Protein AF-G7QBK5-F1 (afdb_monomer)

Foldseek 3Di:
DDDDPDDDPDPDPPDDDDDDDPVRVVVVVVVVVCVVPQQDAWAWDFDQDPVRDTDIDTDQVVHDVSNQSNLCLLQQDNDNVLSVVLLVLLLVLADQPPPDSRVSSRVSRVQSSVQRHNHNVSSNLSSLLSSLVRLLVVLCVQLPDPPDDPVSNVVSPVSSVVSVVVNVVSVVVVVPVVVPPPPPDDDDDDDADVPRDDDDDDDDDDPDDDDDDDDDDDDDDDDDDPDDDDDDDDDDDDDDDDDDDDDDDPDDDDDDDDDDDD

Secondary structure (DSSP, 8-state):
-------PPPPPP----PPPPHHHHHHHHHHHHHHHHSPPPP-EEEEPPTTS--EEEE--TT-HHHHHHHHHHHHS-S-HHHHHHHHHHHHHHS--TT--HHHHHHHHHHHHHHH---SHHHHHHHHHHHHHHHHHHHHHHHHT-TT--HHHHHHHHHHHHHHHHHHHHHHHHHHHHHTTT------------TT-----S----PPP--------------------PPPPP------------PPP----PPPP------

Mean predicted aligned error: 16.69 Å

Structure (mmCIF, N/CA/C/O backbone):
data_AF-G7QBK5-F1
#
_entry.id   AF-G7QBK5-F1
#
loop_
_atom_site.group_PDB
_atom_site.id
_atom_site.type_symbol
_atom_site.label_atom_id
_atom_site.label_alt_id
_atom_site.label_comp_id
_atom_site.label_asym_id
_atom_site.label_entity_id
_atom_site.label_seq_id
_atom_site.pdbx_PDB_ins_code
_atom_site.Cartn_x
_atom_site.Cartn_y
_atom_site.Cartn_z
_atom_site.occupancy
_atom_site.B_iso_or_equiv
_atom_site.auth_seq_id
_atom_site.auth_comp_id
_atom_site.auth_asym_id
_atom_site.auth_atom_id
_atom_site.pdbx_PDB_model_num
ATOM 1 N N . MET A 1 1 ? 44.471 23.231 -35.062 1.00 43.91 1 MET A N 1
ATOM 2 C CA . MET A 1 1 ? 43.337 22.451 -34.512 1.00 43.91 1 MET A CA 1
ATOM 3 C C . MET A 1 1 ? 42.698 23.246 -33.378 1.00 43.91 1 MET A C 1
ATOM 5 O O . MET A 1 1 ? 43.201 23.232 -32.263 1.00 43.91 1 MET A O 1
ATOM 9 N N . THR A 1 2 ? 41.653 24.020 -33.667 1.00 41.72 2 THR A N 1
ATOM 10 C CA . THR A 1 2 ? 40.962 24.874 -32.688 1.00 41.72 2 THR A CA 1
ATOM 11 C C . THR A 1 2 ? 39.849 24.085 -31.995 1.00 41.72 2 THR A C 1
ATOM 13 O O . THR A 1 2 ? 38.904 23.618 -32.628 1.00 41.72 2 THR A O 1
ATOM 16 N N . LYS A 1 3 ? 39.978 23.899 -30.676 1.00 48.56 3 LYS A N 1
ATOM 17 C CA . LYS A 1 3 ? 38.954 23.273 -29.827 1.00 48.56 3 LYS A CA 1
ATOM 18 C C . LYS A 1 3 ? 37.717 24.180 -29.796 1.00 48.56 3 LYS A C 1
ATOM 20 O O . LYS A 1 3 ? 37.772 25.276 -29.249 1.00 48.56 3 LYS A O 1
ATOM 25 N N . LYS A 1 4 ? 36.602 23.736 -30.384 1.00 46.59 4 LYS A N 1
ATOM 26 C CA . LYS A 1 4 ? 35.293 24.388 -30.226 1.00 46.59 4 LYS A CA 1
ATOM 27 C C . LYS A 1 4 ? 34.828 24.200 -28.777 1.00 46.59 4 LYS A C 1
ATOM 29 O O . LYS A 1 4 ? 34.502 23.083 -28.383 1.00 46.59 4 LYS A O 1
ATOM 34 N N . SER A 1 5 ? 34.798 25.280 -27.996 1.00 49.34 5 SER A N 1
ATOM 35 C CA . SER A 1 5 ? 34.159 25.299 -26.675 1.00 49.34 5 SER A CA 1
ATOM 36 C C . SER A 1 5 ? 32.682 24.938 -26.812 1.00 49.34 5 SER A C 1
ATOM 38 O O . SER A 1 5 ? 31.924 25.605 -27.517 1.00 49.34 5 SER A O 1
ATOM 40 N N . LYS A 1 6 ? 32.276 23.858 -26.143 1.00 55.59 6 LYS A N 1
ATOM 41 C CA . LYS A 1 6 ? 30.885 23.416 -26.050 1.00 55.59 6 LYS A CA 1
ATOM 42 C C . LYS A 1 6 ? 30.140 24.446 -25.193 1.00 55.59 6 LYS A C 1
ATOM 44 O O . LYS A 1 6 ? 30.386 24.546 -23.996 1.00 55.59 6 LYS A O 1
ATOM 49 N N . LYS A 1 7 ? 29.297 25.263 -25.827 1.00 53.19 7 LYS A N 1
ATOM 50 C CA . LYS A 1 7 ? 28.471 26.280 -25.165 1.00 53.19 7 LYS A CA 1
ATOM 51 C C . LYS A 1 7 ? 27.518 25.564 -24.200 1.00 53.19 7 LYS A C 1
ATOM 53 O O . LYS A 1 7 ? 26.698 24.763 -24.641 1.00 53.19 7 LYS A O 1
ATOM 58 N N . ILE A 1 8 ? 27.678 25.802 -22.901 1.00 55.62 8 ILE A N 1
ATOM 59 C CA . ILE A 1 8 ? 26.752 25.326 -21.868 1.00 55.62 8 ILE A CA 1
ATOM 60 C C . ILE A 1 8 ? 25.389 25.980 -22.166 1.00 55.62 8 ILE A C 1
ATOM 62 O O . ILE A 1 8 ? 25.364 27.195 -22.390 1.00 55.62 8 ILE A O 1
ATOM 66 N N . PRO A 1 9 ? 24.279 25.222 -22.251 1.00 60.53 9 PRO A N 1
ATOM 67 C CA . PRO A 1 9 ? 22.956 25.813 -22.420 1.00 60.53 9 PRO A CA 1
ATOM 68 C C . PRO A 1 9 ? 22.690 26.789 -21.271 1.00 60.53 9 PRO A C 1
ATOM 70 O O . PRO A 1 9 ? 22.970 26.466 -20.118 1.00 60.53 9 PRO A O 1
ATOM 73 N N . ALA A 1 10 ? 22.195 27.987 -21.588 1.00 62.78 10 ALA A N 1
ATOM 74 C CA . ALA A 1 10 ? 21.804 28.956 -20.571 1.00 62.78 10 ALA A CA 1
ATOM 75 C C . ALA A 1 10 ? 20.788 28.314 -19.606 1.00 62.78 10 ALA A C 1
ATOM 77 O O . ALA A 1 10 ? 19.951 27.530 -20.067 1.00 62.78 10 ALA A O 1
ATOM 78 N N . PRO A 1 11 ? 20.857 28.609 -18.294 1.00 62.78 11 PRO A N 1
ATOM 79 C CA . PRO A 1 11 ? 19.877 28.107 -17.341 1.00 62.78 11 PRO A CA 1
ATOM 80 C C . PRO A 1 11 ? 18.481 28.529 -17.801 1.00 62.78 11 PRO A C 1
ATOM 82 O O . PRO A 1 11 ? 18.249 29.700 -18.106 1.00 62.78 11 PRO A O 1
ATOM 85 N N . THR A 1 12 ? 17.575 27.556 -17.901 1.00 68.56 12 THR A N 1
ATOM 86 C CA . THR A 1 12 ? 16.164 27.792 -18.210 1.00 68.56 12 THR A CA 1
ATOM 87 C C . THR A 1 12 ? 15.633 28.868 -17.256 1.00 68.56 12 THR A C 1
ATOM 89 O O . THR A 1 12 ? 15.888 28.751 -16.053 1.00 68.56 12 THR A O 1
ATOM 92 N N . PRO A 1 13 ? 14.949 29.921 -17.745 1.00 69.12 13 PRO A N 1
ATOM 93 C CA . PRO A 1 13 ? 14.410 30.954 -16.869 1.00 69.12 13 PRO A CA 1
ATOM 94 C C . PRO A 1 13 ? 13.505 30.308 -15.819 1.00 69.12 13 PRO A C 1
ATOM 96 O O . PRO A 1 13 ? 12.726 29.407 -16.137 1.00 69.12 13 PRO A O 1
ATOM 99 N N . ALA A 1 14 ? 13.654 30.736 -14.564 1.00 67.12 14 ALA A N 1
ATOM 100 C CA . ALA A 1 14 ? 12.820 30.266 -13.470 1.00 67.12 14 ALA A CA 1
ATOM 101 C C . ALA A 1 14 ? 11.356 30.562 -13.819 1.00 67.12 14 ALA A C 1
ATOM 103 O O . ALA A 1 14 ? 10.980 31.719 -13.992 1.00 67.12 14 ALA A O 1
ATOM 104 N N . VAL A 1 15 ? 10.556 29.509 -13.986 1.00 75.31 15 VAL A N 1
ATOM 105 C CA . VAL A 1 15 ? 9.115 29.639 -14.200 1.00 75.31 15 VAL A CA 1
ATOM 106 C C . VAL A 1 15 ? 8.538 30.183 -12.899 1.00 75.31 15 VAL A C 1
ATOM 108 O O . VAL A 1 15 ? 8.640 29.522 -11.864 1.00 75.31 15 VAL A O 1
ATOM 111 N N . GLU A 1 16 ? 7.997 31.402 -12.931 1.00 73.38 16 GLU A N 1
ATOM 112 C CA . GLU A 1 16 ? 7.3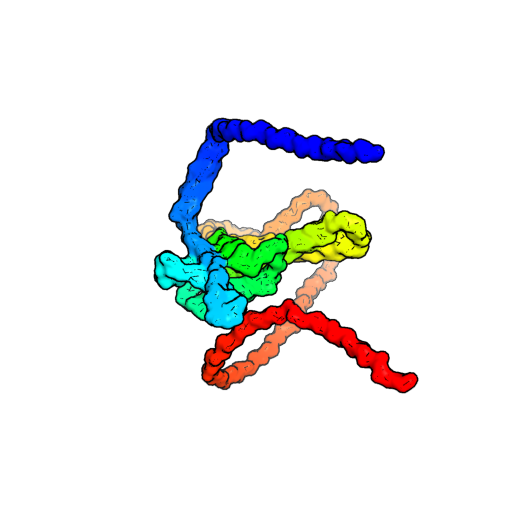06 31.963 -11.773 1.00 73.38 16 GLU A CA 1
ATOM 113 C C . GLU A 1 16 ? 6.155 31.026 -11.379 1.00 73.38 16 GLU A C 1
ATOM 115 O O . GLU A 1 16 ? 5.440 30.536 -12.261 1.00 73.38 16 GLU A O 1
ATOM 120 N N . PRO A 1 17 ? 5.985 30.721 -10.080 1.00 76.81 17 PRO A N 1
ATOM 121 C CA . PRO A 1 17 ? 4.920 29.837 -9.646 1.00 76.81 17 PRO A CA 1
ATOM 122 C C . PRO A 1 17 ? 3.575 30.456 -10.024 1.00 76.81 17 PRO A C 1
ATOM 124 O O . PRO A 1 17 ? 3.210 31.526 -9.540 1.00 76.81 17 PRO A O 1
ATOM 127 N N . THR A 1 18 ? 2.840 29.781 -10.907 1.00 80.38 18 THR A N 1
ATOM 128 C CA . THR A 1 18 ? 1.486 30.184 -11.283 1.00 80.38 18 THR A CA 1
ATOM 129 C C . THR A 1 18 ? 0.583 30.139 -10.049 1.00 80.38 18 THR A C 1
ATOM 131 O O . THR A 1 18 ? 0.65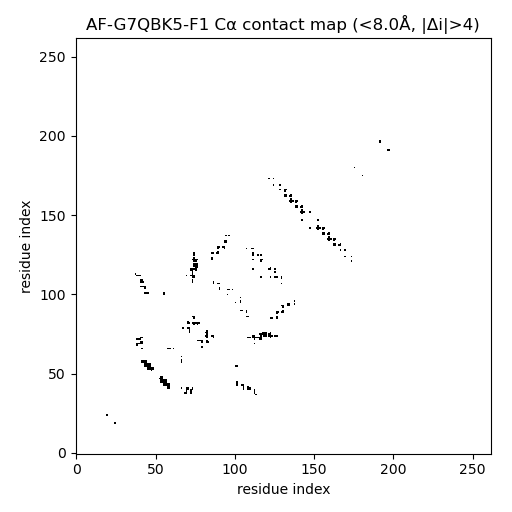3 29.159 -9.298 1.00 80.38 18 THR A O 1
ATOM 134 N N . PRO A 1 19 ? -0.269 31.155 -9.816 1.00 86.12 19 PRO A N 1
ATOM 135 C CA . PRO A 1 19 ? -1.219 31.113 -8.712 1.00 86.12 19 PRO A CA 1
ATOM 136 C C . PRO A 1 19 ? -2.167 29.923 -8.891 1.00 86.12 19 PRO A C 1
ATOM 138 O O . PRO A 1 19 ? -2.597 29.635 -10.009 1.00 86.12 19 PRO A O 1
ATOM 141 N N . MET A 1 20 ? -2.481 29.232 -7.792 1.00 88.06 20 MET A N 1
ATOM 142 C CA . MET A 1 20 ? -3.412 28.104 -7.817 1.00 88.06 20 MET A CA 1
ATOM 143 C C . MET A 1 20 ? -4.793 28.567 -8.281 1.00 88.06 20 MET A C 1
ATOM 145 O O . MET A 1 20 ? -5.310 29.597 -7.841 1.00 88.06 20 MET A O 1
ATOM 149 N N . THR A 1 21 ? -5.406 27.778 -9.151 1.00 93.62 21 THR A N 1
ATOM 150 C CA . THR A 1 21 ? -6.828 27.895 -9.469 1.00 93.62 21 THR A CA 1
ATOM 151 C C . THR A 1 21 ? -7.672 27.593 -8.229 1.00 93.62 21 THR A C 1
ATOM 153 O O . THR A 1 21 ? -7.227 26.918 -7.302 1.00 93.62 21 THR A O 1
ATOM 156 N N . GLN A 1 22 ? -8.930 28.040 -8.217 1.00 92.75 22 GLN A N 1
ATOM 157 C CA . GLN A 1 22 ? -9.847 27.748 -7.111 1.00 92.75 22 GLN A CA 1
ATOM 158 C C . GLN A 1 22 ? -9.957 26.236 -6.829 1.00 92.75 22 GLN A C 1
ATOM 160 O O . GLN A 1 22 ? -9.856 25.817 -5.679 1.00 92.75 22 GLN A O 1
ATOM 165 N N . ALA A 1 23 ? -10.077 25.411 -7.875 1.00 93.38 23 ALA A N 1
ATOM 166 C CA . ALA A 1 23 ? -10.158 23.956 -7.739 1.00 93.38 23 ALA A CA 1
ATOM 167 C C . ALA A 1 23 ? -8.878 23.337 -7.138 1.00 93.38 23 ALA A C 1
ATOM 169 O O . ALA A 1 23 ? -8.946 22.352 -6.400 1.00 93.38 23 ALA A O 1
ATOM 170 N N . GLU A 1 24 ? -7.701 23.896 -7.435 1.00 93.44 24 GLU A N 1
ATOM 171 C CA . GLU A 1 24 ? -6.433 23.457 -6.840 1.00 93.44 24 GLU A CA 1
ATOM 172 C C . GLU A 1 24 ? -6.334 23.847 -5.365 1.00 93.44 24 GLU A C 1
ATOM 174 O O . GLU A 1 24 ? -5.898 23.027 -4.554 1.00 93.44 24 GLU A O 1
ATOM 179 N N . THR A 1 25 ? -6.797 25.047 -5.008 1.00 93.81 25 THR A N 1
ATOM 180 C CA . THR A 1 25 ? -6.865 25.513 -3.616 1.00 93.81 25 THR A CA 1
ATOM 181 C C . THR A 1 25 ? -7.789 24.627 -2.783 1.00 93.81 25 THR A C 1
ATOM 183 O O . THR A 1 25 ? -7.359 24.097 -1.759 1.00 93.81 25 THR A O 1
ATOM 186 N N . GLU A 1 26 ? -9.010 24.362 -3.257 1.00 95.44 26 GLU A N 1
ATOM 187 C CA . GLU A 1 26 ? -9.968 23.474 -2.578 1.00 95.44 26 GLU A CA 1
ATOM 188 C C . GLU A 1 26 ? -9.392 22.058 -2.390 1.00 95.44 26 GLU A C 1
ATOM 190 O O . GLU A 1 26 ? -9.494 21.452 -1.318 1.00 95.44 26 GLU A O 1
ATOM 195 N N . ARG A 1 27 ? -8.708 21.525 -3.414 1.00 94.19 27 ARG A N 1
ATOM 196 C CA . ARG A 1 27 ? -8.037 20.220 -3.328 1.00 94.19 27 ARG A CA 1
ATOM 197 C C . ARG A 1 27 ? -6.888 20.226 -2.317 1.00 94.19 27 ARG A C 1
ATOM 199 O O . ARG A 1 27 ? -6.696 19.227 -1.615 1.00 94.19 27 ARG A O 1
ATOM 206 N N . TYR A 1 28 ? -6.112 21.305 -2.257 1.00 94.00 28 TYR A N 1
ATOM 207 C CA . TYR A 1 28 ? -5.016 21.454 -1.304 1.00 94.00 28 TYR A CA 1
ATOM 208 C C . TYR A 1 28 ? -5.532 21.530 0.136 1.00 94.00 28 TYR A C 1
ATOM 210 O O . TYR A 1 28 ? -5.014 20.825 1.005 1.00 94.00 28 TYR A O 1
ATOM 218 N N . GLU A 1 29 ? -6.589 22.301 0.385 1.00 95.88 29 GLU A N 1
ATOM 219 C CA . GLU A 1 29 ? -7.239 22.384 1.696 1.00 95.88 29 GLU A CA 1
ATOM 220 C C . GLU A 1 29 ? -7.750 21.010 2.150 1.00 95.88 29 GLU A C 1
ATOM 222 O O . GLU A 1 29 ? -7.394 20.550 3.238 1.00 95.88 29 GLU A O 1
ATOM 227 N N . ALA A 1 30 ? -8.464 20.282 1.281 1.00 94.50 30 ALA A N 1
ATOM 228 C CA . ALA A 1 30 ? -8.926 18.923 1.572 1.00 94.50 30 ALA A CA 1
ATOM 229 C C . ALA A 1 30 ? -7.765 17.951 1.867 1.00 94.50 30 ALA A C 1
ATOM 231 O O . ALA A 1 30 ? -7.850 17.114 2.775 1.00 94.50 30 ALA A O 1
ATOM 232 N N . PHE A 1 31 ? -6.653 18.065 1.132 1.00 93.94 31 PHE A N 1
ATOM 233 C CA . PHE A 1 31 ? -5.436 17.296 1.400 1.00 93.94 31 PHE A CA 1
ATOM 234 C C . PHE A 1 31 ? -4.849 17.620 2.780 1.00 93.94 31 PHE A C 1
ATOM 236 O O . PHE A 1 31 ? -4.482 16.699 3.516 1.00 93.94 31 PHE A O 1
ATOM 243 N N . MET A 1 32 ? -4.783 18.899 3.153 1.00 94.75 32 MET A N 1
ATOM 244 C CA . MET A 1 32 ? -4.255 19.332 4.446 1.00 94.75 32 MET A CA 1
ATOM 245 C C . MET A 1 32 ? -5.134 18.853 5.606 1.00 94.75 32 MET A C 1
ATOM 247 O O . MET A 1 32 ? -4.599 18.298 6.569 1.00 94.75 32 MET A O 1
ATOM 251 N N . THR A 1 33 ? -6.462 18.952 5.491 1.00 94.88 33 THR A N 1
ATOM 252 C CA . THR A 1 33 ? -7.407 18.403 6.482 1.00 94.88 33 THR A CA 1
ATOM 253 C C . THR A 1 33 ? -7.235 16.892 6.644 1.00 94.88 33 THR A C 1
ATOM 255 O O . THR A 1 33 ? -7.125 16.386 7.766 1.00 94.88 33 THR A O 1
ATOM 258 N N . ARG A 1 34 ? -7.136 16.146 5.536 1.00 91.56 34 ARG A N 1
ATOM 259 C CA . ARG A 1 34 ? -6.887 14.698 5.584 1.00 91.56 34 ARG A CA 1
ATOM 260 C C . ARG A 1 34 ? -5.540 14.380 6.232 1.00 91.56 34 ARG A C 1
ATOM 262 O O . ARG A 1 34 ? -5.450 13.459 7.040 1.00 91.56 34 ARG A O 1
ATOM 269 N N . ARG A 1 35 ? -4.492 15.139 5.913 1.00 89.62 35 ARG A N 1
ATOM 270 C CA . ARG A 1 35 ? -3.151 14.949 6.483 1.00 89.62 35 ARG A CA 1
ATOM 271 C C . ARG A 1 35 ? -3.110 15.199 7.993 1.00 89.62 35 ARG A C 1
ATOM 273 O O . ARG A 1 35 ? -2.341 14.533 8.675 1.00 89.62 35 ARG A O 1
ATOM 280 N N . GLN A 1 36 ? -3.902 16.141 8.504 1.00 89.44 36 GLN A N 1
ATOM 281 C CA . GLN A 1 36 ? -3.986 16.431 9.941 1.00 89.44 36 GLN A CA 1
ATOM 282 C C . GLN A 1 36 ? -4.741 15.346 10.720 1.00 89.44 36 GLN A C 1
ATOM 284 O O . GLN A 1 36 ? -4.396 15.069 11.864 1.00 89.44 36 GLN A O 1
ATOM 289 N N . THR A 1 37 ? -5.755 14.735 10.105 1.00 88.75 37 THR A N 1
ATOM 290 C CA . THR A 1 37 ? -6.624 13.728 10.744 1.00 88.75 37 THR A CA 1
ATOM 291 C C . THR A 1 37 ? -6.119 12.294 10.590 1.00 88.75 37 THR A C 1
ATOM 293 O O . THR A 1 37 ? -6.470 11.429 11.389 1.00 88.75 37 THR A O 1
ATOM 296 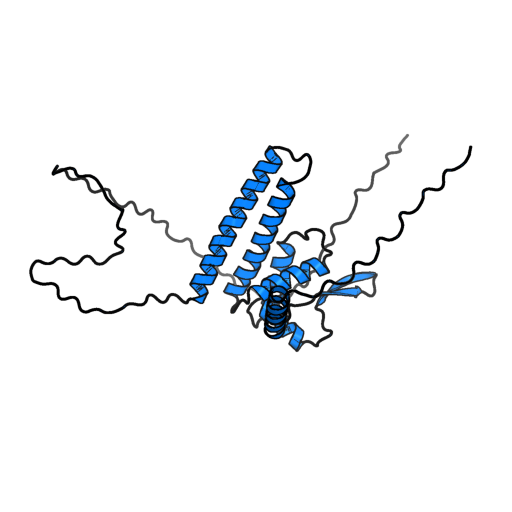N N . THR A 1 38 ? -5.287 12.020 9.583 1.00 86.75 38 THR A N 1
ATOM 297 C CA . THR A 1 38 ? -4.719 10.684 9.357 1.00 86.75 38 THR A CA 1
ATOM 298 C C . THR A 1 38 ? -3.553 10.433 10.321 1.00 86.75 38 THR A C 1
ATOM 300 O O . THR A 1 38 ? -2.657 11.280 10.409 1.00 86.75 38 THR A O 1
ATOM 303 N N . PRO A 1 39 ? -3.495 9.270 11.000 1.00 87.88 39 PRO A N 1
ATOM 304 C CA . PRO A 1 39 ? -2.334 8.886 11.795 1.00 87.88 39 PRO A CA 1
ATOM 305 C C . PRO A 1 39 ? -1.036 8.962 10.986 1.00 87.88 39 PRO A C 1
ATOM 307 O O . PRO A 1 39 ? -0.993 8.623 9.800 1.00 87.88 39 PRO A O 1
ATOM 310 N N . LYS A 1 40 ? 0.052 9.397 11.625 1.00 89.88 40 LYS A N 1
ATOM 311 C CA . LYS A 1 40 ? 1.366 9.420 10.975 1.00 89.88 40 LYS A CA 1
ATOM 312 C C . LYS A 1 40 ? 1.852 7.986 10.765 1.00 89.88 40 LYS A C 1
ATOM 314 O O . LYS A 1 40 ? 1.861 7.192 11.697 1.00 89.88 40 LYS A O 1
ATOM 319 N N . ALA A 1 41 ? 2.291 7.680 9.548 1.00 90.62 41 ALA A N 1
ATOM 320 C CA . ALA A 1 41 ? 2.901 6.394 9.234 1.00 90.62 41 ALA A CA 1
ATOM 321 C C . ALA A 1 41 ? 4.257 6.226 9.933 1.00 90.62 41 ALA A C 1
ATOM 323 O O . ALA A 1 41 ? 4.980 7.209 10.134 1.00 90.62 41 ALA A O 1
ATOM 324 N N . VAL A 1 42 ? 4.620 4.974 10.234 1.00 88.88 42 VAL A N 1
ATOM 325 C CA . VAL A 1 42 ? 5.933 4.637 10.802 1.00 88.88 42 VAL A CA 1
ATOM 326 C C . VAL A 1 42 ? 7.027 5.133 9.865 1.00 88.88 42 VAL A C 1
ATOM 328 O O . VAL A 1 42 ? 6.951 4.957 8.646 1.00 88.88 42 VAL A O 1
ATOM 331 N N . LYS A 1 43 ? 8.050 5.757 10.450 1.00 91.44 43 LYS A N 1
ATOM 332 C CA . LYS A 1 43 ? 9.271 6.126 9.747 1.00 91.44 43 LYS A CA 1
ATOM 333 C C . LYS A 1 43 ? 10.415 5.230 10.185 1.00 91.44 43 LYS A C 1
ATOM 335 O O . LYS A 1 43 ? 10.593 4.957 11.367 1.00 91.44 43 LYS A O 1
ATOM 340 N N . PHE A 1 44 ? 11.177 4.782 9.206 1.00 89.25 44 PHE A N 1
ATOM 341 C CA . PHE A 1 44 ? 12.433 4.076 9.347 1.00 89.25 44 PHE A CA 1
ATOM 342 C C . PHE A 1 44 ? 13.564 5.018 8.944 1.00 89.25 44 PHE A C 1
ATOM 344 O O . PHE A 1 44 ? 13.400 5.857 8.054 1.00 89.25 44 PHE A O 1
ATOM 351 N N . VAL A 1 45 ? 14.707 4.870 9.605 1.00 88.50 45 VAL A N 1
ATOM 352 C CA . VAL A 1 45 ? 15.935 5.636 9.375 1.00 88.50 45 VAL A CA 1
ATOM 353 C C . VAL A 1 45 ? 17.135 4.698 9.420 1.00 88.50 45 VAL A C 1
ATOM 355 O O . VAL A 1 45 ? 17.137 3.703 10.151 1.00 88.50 45 VAL A O 1
ATOM 358 N N . VAL A 1 46 ? 18.180 5.015 8.655 1.00 86.81 46 VAL A N 1
ATOM 359 C CA . VAL A 1 46 ? 19.469 4.332 8.798 1.00 86.81 46 VAL A CA 1
ATOM 360 C C . VAL A 1 46 ? 20.167 4.901 10.026 1.00 86.81 46 VAL A C 1
ATOM 362 O O . VAL A 1 46 ? 20.436 6.099 10.085 1.00 86.81 46 VAL A O 1
ATOM 365 N N . LYS A 1 47 ? 20.484 4.048 10.999 1.00 79.38 47 LYS A N 1
ATOM 366 C CA . LYS A 1 47 ? 21.435 4.388 12.059 1.00 79.38 47 LYS A CA 1
ATOM 367 C C . LYS A 1 47 ? 22.777 3.766 11.727 1.00 79.38 47 LYS A C 1
ATOM 369 O O . LYS A 1 47 ? 22.876 2.548 11.547 1.00 79.38 47 LYS A O 1
ATOM 374 N N . GLU A 1 48 ? 23.804 4.604 11.647 1.00 74.25 48 GLU A N 1
ATOM 375 C CA . GLU A 1 48 ? 25.178 4.141 11.502 1.00 74.25 48 GLU A CA 1
ATOM 376 C C . GLU A 1 48 ? 25.578 3.344 12.746 1.00 74.25 48 GLU A C 1
ATOM 378 O O . GLU A 1 48 ? 25.534 3.832 13.877 1.00 74.25 48 GLU A O 1
ATOM 383 N N . GLY A 1 49 ? 25.918 2.072 12.541 1.00 65.25 49 GLY A N 1
ATOM 384 C CA . GLY A 1 49 ? 26.495 1.245 13.588 1.00 65.25 49 GLY A CA 1
ATOM 385 C C . GLY A 1 49 ? 27.964 1.603 13.809 1.00 65.25 49 GLY A C 1
ATOM 386 O O . GLY A 1 49 ? 28.659 2.018 12.883 1.00 65.25 49 GLY A O 1
ATOM 387 N N . LYS A 1 50 ? 28.480 1.329 15.014 1.00 57.78 50 LYS A N 1
ATOM 388 C CA . LYS A 1 50 ? 29.901 1.520 15.384 1.00 57.78 50 LYS A CA 1
ATOM 389 C C . LYS A 1 50 ? 30.903 0.782 14.473 1.00 57.78 50 LYS A C 1
ATOM 391 O O . LYS A 1 50 ? 32.096 1.029 14.562 1.00 57.78 50 LYS A O 1
ATOM 396 N N . SER A 1 51 ? 30.428 -0.129 13.620 1.00 56.22 51 SER A N 1
ATOM 397 C CA . SER A 1 51 ? 31.225 -0.976 12.725 1.00 56.22 51 SER A CA 1
ATOM 398 C C . SER A 1 51 ? 31.021 -0.645 11.233 1.00 56.22 51 SER A C 1
ATOM 400 O O . SER A 1 51 ? 31.332 -1.458 10.371 1.00 56.22 51 SER A O 1
ATOM 402 N N . GLY A 1 52 ? 30.453 0.521 10.895 1.00 55.59 52 GLY A N 1
ATOM 403 C CA . GLY A 1 52 ? 30.282 0.965 9.499 1.00 55.59 52 GLY A CA 1
ATOM 404 C C . GLY A 1 52 ? 29.173 0.252 8.711 1.00 55.59 52 GLY A C 1
ATOM 405 O O . GLY A 1 52 ? 28.839 0.664 7.604 1.00 55.59 52 GLY A O 1
ATOM 406 N N . ASN A 1 53 ? 28.540 -0.778 9.280 1.00 59.00 53 ASN A N 1
ATOM 407 C CA . ASN A 1 53 ? 27.313 -1.357 8.740 1.00 59.00 53 ASN A CA 1
ATOM 408 C C . ASN A 1 53 ? 26.112 -0.596 9.331 1.00 59.00 53 ASN A C 1
ATOM 410 O O . ASN A 1 53 ? 25.751 -0.786 10.493 1.00 59.00 53 ASN A O 1
ATOM 414 N N . GLY A 1 54 ? 25.525 0.311 8.546 1.00 65.19 54 GLY A N 1
ATOM 415 C CA . GLY A 1 54 ? 24.273 0.977 8.905 1.00 65.19 54 GLY A CA 1
ATOM 416 C C . GLY A 1 54 ? 23.129 -0.034 9.004 1.00 65.19 54 GLY A C 1
ATOM 417 O O . GLY A 1 54 ? 22.973 -0.882 8.125 1.00 65.19 54 GLY A O 1
ATOM 418 N N . SER A 1 55 ? 22.338 0.048 10.074 1.00 75.38 55 SER A N 1
ATOM 419 C CA . SER A 1 55 ? 21.133 -0.771 10.257 1.00 75.38 55 SER A CA 1
ATOM 420 C C . SER A 1 55 ? 19.891 0.094 10.066 1.00 75.38 55 SER A C 1
ATOM 422 O O . SER A 1 55 ? 19.853 1.242 10.516 1.00 75.38 55 SER A O 1
ATOM 424 N N . VAL A 1 56 ? 18.882 -0.436 9.372 1.00 80.94 56 VAL A N 1
ATOM 425 C CA . VAL A 1 56 ? 17.578 0.224 9.269 1.00 80.94 56 VAL A CA 1
ATOM 426 C C . VAL A 1 56 ? 16.858 0.021 10.594 1.00 80.94 56 VAL A C 1
ATOM 428 O O . VAL A 1 56 ? 16.644 -1.108 11.027 1.00 80.94 56 VAL A O 1
ATOM 431 N N . THR A 1 57 ? 16.514 1.122 11.250 1.00 84.56 57 THR A N 1
ATOM 432 C CA . THR A 1 57 ? 15.833 1.122 12.548 1.00 84.56 57 THR A CA 1
ATOM 433 C C . THR A 1 57 ? 14.613 2.021 12.497 1.00 84.56 57 THR A C 1
ATOM 435 O O . THR A 1 57 ? 14.504 2.885 11.627 1.00 84.56 57 THR A O 1
ATOM 438 N N . GLN A 1 58 ? 13.698 1.836 13.440 1.00 82.62 58 GLN A N 1
ATOM 439 C CA . GLN A 1 58 ? 12.601 2.769 13.627 1.00 82.62 58 GLN A CA 1
ATOM 440 C C . GLN A 1 58 ? 13.123 4.168 13.983 1.00 82.62 58 GLN A C 1
ATOM 442 O O . GLN A 1 58 ? 14.037 4.330 14.801 1.00 82.62 58 GLN A O 1
ATOM 447 N N . ASP A 1 59 ? 12.494 5.177 13.390 1.00 83.56 59 ASP A N 1
ATOM 448 C CA . ASP A 1 59 ? 12.641 6.559 13.805 1.00 83.56 59 ASP A CA 1
ATOM 449 C C . ASP A 1 59 ? 11.925 6.789 15.141 1.00 83.56 59 ASP A C 1
ATOM 451 O O . ASP A 1 59 ? 10.704 6.672 15.253 1.00 83.56 59 ASP A O 1
ATOM 455 N N . MET A 1 60 ? 12.718 7.127 16.153 1.00 81.69 60 MET A N 1
ATOM 456 C CA . MET A 1 60 ? 12.263 7.406 17.514 1.00 81.69 60 MET A CA 1
ATOM 457 C C . MET A 1 60 ? 12.353 8.901 17.848 1.00 81.69 60 MET A C 1
ATOM 459 O O . MET A 1 60 ? 12.217 9.265 19.015 1.00 81.69 60 MET A O 1
ATOM 463 N N . ALA A 1 61 ? 12.586 9.779 16.861 1.00 80.56 61 ALA A N 1
ATOM 464 C CA . ALA A 1 61 ? 12.770 11.218 17.078 1.00 80.56 61 ALA A CA 1
ATOM 465 C C . ALA A 1 61 ? 11.577 11.886 17.782 1.00 80.56 61 ALA A C 1
ATOM 467 O O . ALA A 1 61 ? 11.747 12.862 18.507 1.00 80.56 61 ALA A O 1
ATOM 468 N N . HIS A 1 62 ? 10.373 11.342 17.599 1.00 79.75 62 HIS A N 1
ATOM 469 C CA . HIS A 1 62 ? 9.149 11.837 18.228 1.00 79.75 62 HIS A CA 1
ATOM 470 C C . HIS A 1 62 ? 8.745 11.058 19.493 1.00 79.75 62 HIS A C 1
ATOM 472 O O . HIS A 1 62 ? 7.649 11.269 20.002 1.00 79.75 62 HIS A O 1
ATOM 478 N N . GLY A 1 63 ? 9.604 10.178 20.012 1.00 86.81 63 GLY A N 1
ATOM 479 C CA . GLY A 1 63 ? 9.345 9.382 21.214 1.00 86.81 63 GLY A CA 1
ATOM 480 C C . GLY A 1 63 ? 8.647 8.036 20.953 1.00 86.81 63 GLY A C 1
ATOM 481 O O . GLY A 1 63 ? 8.066 7.825 19.884 1.00 86.81 63 GLY A O 1
ATOM 482 N N . PRO A 1 64 ? 8.708 7.108 21.928 1.00 86.25 64 PRO A N 1
ATOM 483 C CA . PRO A 1 64 ? 8.253 5.725 21.768 1.00 86.25 64 PRO A CA 1
ATOM 484 C C . PRO A 1 64 ? 6.738 5.588 21.593 1.00 86.25 64 PRO A C 1
ATOM 486 O O . PRO A 1 64 ? 6.290 4.732 20.839 1.00 86.25 64 PRO A O 1
ATOM 489 N N . GLU A 1 65 ? 5.942 6.451 22.223 1.00 89.12 65 GLU A N 1
ATOM 490 C CA . GLU A 1 65 ? 4.477 6.409 22.124 1.00 89.12 65 GLU A CA 1
ATOM 491 C C . GLU A 1 65 ? 3.991 6.726 20.705 1.00 89.12 65 GLU A C 1
ATOM 493 O O . GLU A 1 65 ? 3.157 6.012 20.154 1.00 89.12 65 GLU A O 1
ATOM 498 N N . ASN A 1 66 ? 4.577 7.743 20.065 1.00 88.12 66 ASN A N 1
ATOM 499 C CA . ASN A 1 66 ? 4.276 8.090 18.673 1.00 88.12 66 ASN A CA 1
ATOM 500 C C . ASN A 1 66 ? 4.685 6.971 17.708 1.00 88.12 66 ASN A C 1
ATOM 502 O O . ASN A 1 66 ? 3.996 6.693 16.728 1.00 88.12 66 ASN A O 1
ATOM 506 N N . ALA A 1 67 ? 5.804 6.318 18.008 1.00 87.06 67 ALA A N 1
ATOM 507 C CA . ALA A 1 67 ? 6.312 5.159 17.296 1.00 87.06 67 ALA A CA 1
ATOM 508 C C . ALA A 1 67 ? 5.343 3.963 17.374 1.00 87.06 67 ALA A C 1
ATOM 510 O O . ALA A 1 67 ? 5.019 3.365 16.345 1.00 87.06 67 ALA A O 1
ATOM 511 N N . LEU A 1 68 ? 4.847 3.646 18.572 1.00 87.94 68 LEU A N 1
ATOM 512 C CA . LEU A 1 68 ? 3.857 2.591 18.806 1.00 87.94 68 LEU A CA 1
ATOM 513 C C . LEU A 1 68 ? 2.513 2.911 18.146 1.00 87.94 68 LEU A C 1
ATOM 515 O O . LEU A 1 68 ? 1.954 2.057 17.459 1.00 87.94 68 LEU A O 1
ATOM 519 N N . ALA A 1 69 ? 2.027 4.147 18.280 1.00 91.19 69 ALA A N 1
ATOM 520 C CA . ALA A 1 69 ? 0.793 4.594 17.636 1.00 91.19 69 ALA A CA 1
ATOM 521 C C . ALA A 1 69 ? 0.870 4.462 16.106 1.00 91.19 69 ALA A C 1
ATOM 523 O O . ALA A 1 69 ? -0.083 4.015 15.471 1.00 91.19 69 ALA A O 1
ATOM 524 N N . ALA A 1 70 ? 2.020 4.789 15.511 1.00 92.62 70 ALA A N 1
ATOM 525 C CA . ALA A 1 70 ? 2.243 4.632 14.079 1.00 92.62 70 ALA A CA 1
ATOM 526 C C . ALA A 1 70 ? 2.255 3.154 13.643 1.00 92.62 70 ALA A C 1
ATOM 528 O O . ALA A 1 70 ? 1.679 2.817 12.606 1.00 92.62 70 ALA A O 1
ATOM 529 N N . PHE A 1 71 ? 2.876 2.265 14.429 1.00 92.31 71 PHE A N 1
ATOM 530 C CA . PHE A 1 71 ? 2.869 0.819 14.168 1.00 92.31 71 PHE A CA 1
ATOM 531 C C . PHE A 1 71 ? 1.458 0.244 14.253 1.00 92.31 71 PHE A C 1
ATOM 533 O O . PHE A 1 71 ? 1.024 -0.462 13.341 1.00 92.31 71 PHE A O 1
ATOM 540 N N . SER A 1 72 ? 0.732 0.613 15.307 1.00 94.50 72 SER A N 1
ATOM 541 C CA . SER A 1 72 ? -0.659 0.221 15.500 1.00 94.50 72 SER A CA 1
ATOM 542 C C . SER A 1 72 ? -1.536 0.712 14.347 1.00 94.50 72 SER A C 1
ATOM 544 O O . SER A 1 72 ? -2.291 -0.069 13.779 1.00 94.50 72 SER A O 1
ATOM 546 N N . ALA A 1 73 ? -1.358 1.955 13.893 1.00 96.00 73 ALA A N 1
ATOM 547 C CA . ALA A 1 73 ? -2.107 2.494 12.759 1.00 96.00 73 ALA A CA 1
ATOM 548 C C . ALA A 1 73 ? -1.804 1.786 11.424 1.00 96.00 73 ALA A C 1
ATOM 550 O O . ALA A 1 73 ? -2.658 1.752 10.541 1.00 96.00 73 ALA A O 1
ATOM 551 N N . ALA A 1 74 ? -0.596 1.246 11.243 1.00 96.19 74 ALA A N 1
ATOM 552 C CA . ALA A 1 74 ? -0.224 0.506 10.038 1.00 96.19 74 ALA A CA 1
ATOM 553 C C . ALA A 1 74 ? -0.711 -0.952 10.053 1.00 96.19 74 ALA A C 1
ATOM 555 O O . ALA A 1 74 ? -1.074 -1.474 9.004 1.00 96.19 74 ALA A O 1
ATOM 556 N N . ALA A 1 75 ? -0.705 -1.616 11.211 1.00 96.50 75 ALA A N 1
ATOM 557 C CA . ALA A 1 75 ? -1.009 -3.045 11.323 1.00 96.50 75 ALA A CA 1
ATOM 558 C C . ALA A 1 75 ? -2.387 -3.358 11.932 1.00 96.50 75 ALA A C 1
ATOM 560 O O . ALA A 1 75 ? -2.820 -4.504 11.879 1.00 96.50 75 ALA A O 1
ATOM 561 N N . GLY A 1 76 ? -3.070 -2.371 12.511 1.00 95.81 76 GLY A N 1
ATOM 562 C CA . GLY A 1 76 ? -4.382 -2.526 13.142 1.00 95.81 76 GLY A CA 1
ATOM 563 C C . GLY A 1 76 ? -4.363 -3.295 14.464 1.00 95.81 76 GLY A C 1
ATOM 564 O O . GLY A 1 76 ? -5.406 -3.777 14.878 1.00 95.81 76 GLY A O 1
ATOM 565 N N . SER A 1 77 ? -3.207 -3.449 15.115 1.00 96.12 77 SER A N 1
ATOM 566 C CA . SER A 1 77 ? -3.071 -4.225 16.355 1.00 96.12 77 SER A CA 1
ATOM 567 C C . SER A 1 77 ? -2.457 -3.400 17.481 1.00 96.12 77 SER A C 1
ATOM 569 O O . SER A 1 77 ? -1.792 -2.390 17.245 1.00 96.12 77 SER A O 1
ATOM 571 N N . VAL A 1 78 ? -2.676 -3.843 18.716 1.00 94.12 78 VAL A N 1
ATOM 572 C CA . VAL A 1 78 ? -1.979 -3.349 19.913 1.00 94.12 78 VAL A CA 1
ATOM 573 C C . VAL A 1 78 ? -0.709 -4.154 20.217 1.00 94.12 78 VAL A C 1
ATOM 575 O O . VAL A 1 78 ? 0.146 -3.694 20.972 1.00 94.12 78 VAL A O 1
ATOM 578 N N . ASP A 1 79 ? -0.564 -5.344 19.624 1.00 95.12 79 ASP A N 1
ATOM 579 C CA . ASP A 1 79 ? 0.598 -6.207 19.815 1.00 95.12 79 ASP A CA 1
ATOM 580 C C . ASP A 1 79 ? 1.771 -5.720 18.952 1.00 95.12 79 ASP A C 1
ATOM 582 O O . ASP A 1 79 ? 1.721 -5.703 17.717 1.00 95.12 79 ASP A O 1
ATOM 586 N N . SER A 1 80 ? 2.842 -5.289 19.617 1.00 90.75 80 SER A N 1
ATOM 587 C CA . SER A 1 80 ? 3.993 -4.676 18.948 1.00 90.75 80 SER A CA 1
ATOM 588 C C . SER A 1 80 ? 4.782 -5.669 18.092 1.00 90.75 80 SER A C 1
ATOM 590 O O . SER A 1 80 ? 5.288 -5.290 17.030 1.00 90.75 80 SER A O 1
ATOM 592 N N . ASP A 1 81 ? 4.861 -6.935 18.509 1.00 92.56 81 ASP A N 1
ATOM 593 C CA . ASP A 1 81 ? 5.578 -7.976 17.773 1.00 92.56 81 ASP A CA 1
ATOM 594 C C . ASP A 1 81 ? 4.834 -8.335 16.489 1.00 92.56 81 ASP A C 1
ATOM 596 O O . ASP A 1 81 ? 5.452 -8.452 15.425 1.00 92.56 81 ASP A O 1
ATOM 600 N N . PHE A 1 82 ? 3.507 -8.443 16.561 1.00 95.62 82 PHE A N 1
ATOM 601 C CA . PHE A 1 82 ? 2.649 -8.605 15.395 1.00 95.62 82 PHE A CA 1
ATOM 602 C C . PHE A 1 82 ? 2.814 -7.430 14.428 1.00 95.62 82 PHE A C 1
ATOM 604 O O . PHE A 1 82 ? 3.091 -7.652 13.248 1.00 95.62 82 PHE A O 1
ATOM 611 N N . CYS A 1 83 ? 2.722 -6.189 14.922 1.00 94.94 83 CYS A N 1
ATOM 612 C CA . CYS A 1 83 ? 2.870 -4.994 14.089 1.00 94.94 83 CYS A CA 1
ATOM 613 C C . CYS A 1 83 ? 4.219 -4.979 13.358 1.00 94.94 83 CYS A C 1
ATOM 615 O O . CYS A 1 83 ? 4.279 -4.783 12.142 1.00 94.94 83 CYS A O 1
ATOM 617 N N . CYS A 1 84 ? 5.306 -5.226 14.091 1.00 91.44 84 CYS A N 1
ATOM 618 C CA . CYS A 1 84 ? 6.653 -5.252 13.536 1.00 91.44 84 CYS A CA 1
ATOM 619 C C . CYS A 1 84 ? 6.818 -6.368 12.496 1.00 91.44 84 CYS A C 1
ATOM 621 O O . CYS A 1 84 ? 7.288 -6.122 11.380 1.00 91.44 84 CYS A O 1
ATOM 623 N N . ARG A 1 85 ? 6.397 -7.597 12.823 1.00 94.81 85 ARG A N 1
ATOM 624 C CA . ARG A 1 85 ? 6.486 -8.743 11.904 1.00 94.81 85 ARG A CA 1
ATOM 625 C C . ARG A 1 85 ? 5.681 -8.510 10.634 1.00 94.81 85 ARG A C 1
ATOM 627 O O . ARG A 1 85 ? 6.191 -8.780 9.549 1.00 94.81 85 ARG A O 1
ATOM 634 N N . LEU A 1 86 ? 4.465 -7.990 10.756 1.00 97.44 86 LEU A N 1
ATOM 635 C CA . LEU A 1 86 ? 3.573 -7.801 9.622 1.00 97.44 86 LEU A CA 1
ATOM 636 C C . LEU A 1 86 ? 4.087 -6.733 8.649 1.00 97.44 86 LEU A C 1
ATOM 638 O O . LEU A 1 86 ? 4.102 -6.962 7.439 1.00 97.44 86 LEU A O 1
ATOM 642 N N . ILE A 1 87 ? 4.563 -5.592 9.160 1.00 95.00 87 ILE A N 1
ATOM 643 C CA . ILE A 1 87 ? 5.154 -4.552 8.304 1.00 95.00 87 ILE A CA 1
ATOM 644 C C . ILE A 1 87 ? 6.397 -5.098 7.598 1.00 95.00 87 ILE A C 1
ATOM 646 O O . ILE A 1 87 ? 6.532 -4.931 6.387 1.00 95.00 87 ILE A O 1
ATOM 650 N N . ASN A 1 88 ? 7.265 -5.825 8.307 1.00 93.56 88 ASN A N 1
ATOM 651 C CA . ASN A 1 88 ? 8.439 -6.450 7.694 1.00 93.56 88 ASN A CA 1
ATOM 652 C C . ASN A 1 88 ? 8.062 -7.467 6.605 1.00 93.56 88 ASN A C 1
ATOM 654 O O . ASN A 1 88 ? 8.699 -7.502 5.553 1.00 93.56 88 ASN A O 1
ATOM 658 N N . GLN A 1 89 ? 7.011 -8.267 6.808 1.00 96.31 89 GLN A N 1
ATOM 659 C CA . GLN A 1 89 ? 6.499 -9.172 5.775 1.00 96.31 89 GLN A CA 1
ATOM 660 C C . GLN A 1 89 ? 6.037 -8.407 4.529 1.00 96.31 89 GLN A C 1
ATOM 662 O O . GLN A 1 89 ? 6.405 -8.786 3.418 1.00 96.31 89 GLN A O 1
ATOM 667 N N . ALA A 1 90 ? 5.289 -7.314 4.698 1.00 96.62 90 ALA A N 1
ATOM 668 C CA . ALA A 1 90 ? 4.832 -6.487 3.580 1.00 96.62 90 ALA A CA 1
ATOM 669 C C . ALA A 1 90 ? 5.998 -5.833 2.817 1.00 96.62 90 ALA A C 1
ATOM 671 O O . ALA A 1 90 ? 5.980 -5.778 1.582 1.00 96.62 90 ALA A O 1
ATOM 672 N N . VAL A 1 91 ? 7.025 -5.372 3.544 1.00 94.31 91 VAL A N 1
ATOM 673 C CA . VAL A 1 91 ? 8.252 -4.797 2.972 1.00 94.31 91 VAL A CA 1
ATOM 674 C C . VAL A 1 91 ? 8.997 -5.838 2.143 1.00 94.31 91 VAL A C 1
ATOM 676 O O . VAL A 1 91 ? 9.315 -5.575 0.983 1.00 94.31 91 VAL A O 1
ATOM 679 N N . ASN A 1 92 ? 9.211 -7.030 2.702 1.00 93.81 92 ASN A N 1
ATOM 680 C CA . ASN A 1 92 ? 9.952 -8.111 2.049 1.00 93.81 92 ASN A CA 1
ATOM 681 C C . ASN A 1 92 ? 9.197 -8.728 0.862 1.00 93.81 92 ASN A C 1
ATOM 683 O O . ASN A 1 92 ? 9.822 -9.219 -0.074 1.00 93.81 92 ASN A O 1
ATOM 687 N N . ALA A 1 93 ? 7.863 -8.705 0.883 1.00 94.69 93 ALA A N 1
ATOM 688 C CA . ALA A 1 93 ? 7.032 -9.210 -0.210 1.00 94.69 93 ALA A CA 1
ATOM 689 C C . ALA A 1 93 ? 6.914 -8.232 -1.396 1.00 94.69 93 ALA A C 1
ATOM 691 O O . ALA A 1 93 ? 6.423 -8.614 -2.459 1.00 94.69 93 ALA A O 1
ATOM 692 N N . SER A 1 94 ? 7.334 -6.975 -1.229 1.00 91.62 94 SER A N 1
ATOM 693 C CA . SER A 1 94 ? 7.187 -5.925 -2.239 1.00 91.62 94 SER A CA 1
ATOM 694 C C . SER A 1 94 ? 8.512 -5.621 -2.938 1.00 91.62 94 SER A C 1
ATOM 696 O O . SER A 1 94 ? 9.562 -5.554 -2.305 1.00 91.62 94 SER A O 1
ATOM 698 N N . THR A 1 95 ? 8.462 -5.361 -4.247 1.00 84.75 95 THR A N 1
ATOM 699 C CA . THR A 1 95 ? 9.626 -4.846 -4.989 1.00 84.75 95 THR A CA 1
ATOM 700 C C . THR A 1 95 ? 10.023 -3.456 -4.491 1.00 84.75 95 THR A C 1
ATOM 702 O O . THR A 1 95 ? 9.156 -2.650 -4.161 1.00 84.75 95 THR A O 1
ATOM 705 N N . THR A 1 96 ? 11.321 -3.144 -4.490 1.00 80.88 96 THR A N 1
ATOM 706 C CA . THR A 1 96 ? 11.824 -1.826 -4.070 1.00 80.88 96 THR A CA 1
ATOM 707 C C . THR A 1 96 ? 11.508 -0.715 -5.069 1.00 80.88 96 THR A C 1
ATOM 709 O O . THR A 1 96 ? 11.580 0.459 -4.723 1.00 80.88 96 THR A O 1
ATOM 712 N N . GLY A 1 97 ? 11.196 -1.050 -6.329 1.00 77.00 97 GLY A N 1
ATOM 713 C CA . GLY A 1 97 ? 10.851 -0.057 -7.355 1.00 77.00 97 GLY A CA 1
ATOM 714 C C . GLY A 1 97 ? 11.950 0.980 -7.630 1.00 77.00 97 GLY A C 1
ATOM 715 O O . GLY A 1 97 ? 11.653 2.065 -8.121 1.00 77.00 97 GLY A O 1
ATOM 716 N N . GLY A 1 98 ? 13.209 0.670 -7.298 1.00 78.69 98 GLY A N 1
ATOM 717 C CA . GLY A 1 98 ? 14.337 1.602 -7.408 1.00 78.69 98 GLY A CA 1
ATOM 718 C C . GLY A 1 98 ? 14.514 2.550 -6.215 1.00 78.69 98 GLY A C 1
ATOM 719 O O . GLY A 1 98 ? 15.411 3.389 -6.257 1.00 78.69 98 GLY A O 1
ATOM 720 N N . LEU A 1 99 ? 13.702 2.422 -5.160 1.00 79.69 99 LEU A N 1
ATOM 721 C CA . LEU A 1 99 ? 13.913 3.117 -3.890 1.00 79.69 99 LEU A CA 1
ATOM 722 C C . LEU A 1 99 ? 15.049 2.471 -3.089 1.00 79.69 99 LEU A C 1
ATOM 724 O O . LEU A 1 99 ? 15.326 1.274 -3.214 1.00 79.69 99 LEU A O 1
ATOM 728 N N . ASP A 1 100 ? 15.674 3.268 -2.225 1.00 88.44 100 ASP A N 1
ATOM 729 C CA . ASP A 1 100 ? 16.547 2.747 -1.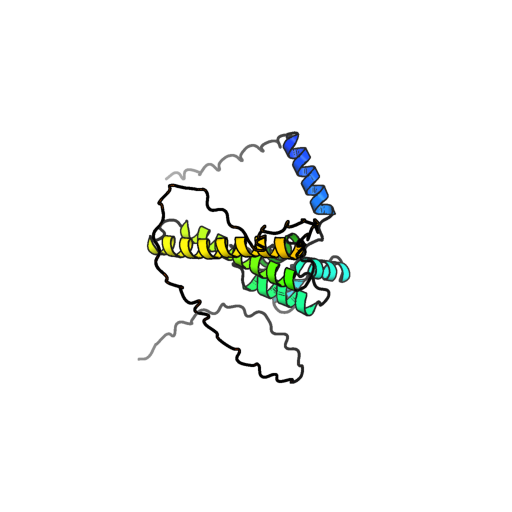182 1.00 88.44 100 ASP A CA 1
ATOM 730 C C . ASP A 1 100 ? 15.732 1.970 -0.132 1.00 88.44 100 ASP A C 1
ATOM 732 O O . ASP A 1 100 ? 14.508 2.093 -0.033 1.00 88.44 100 ASP A O 1
ATOM 736 N N . THR A 1 101 ? 16.405 1.148 0.676 1.00 87.00 101 THR A N 1
ATOM 737 C CA . THR A 1 101 ? 15.735 0.271 1.651 1.00 87.00 101 THR A CA 1
ATOM 738 C C . THR A 1 101 ? 14.828 1.048 2.611 1.00 87.00 101 THR A C 1
ATOM 740 O O . THR A 1 101 ? 13.749 0.574 2.975 1.00 87.00 101 THR A O 1
ATOM 743 N N . VAL A 1 102 ? 15.237 2.256 3.007 1.00 90.88 102 VAL A N 1
ATOM 744 C CA . VAL A 1 102 ? 14.465 3.109 3.916 1.00 90.88 102 VAL A CA 1
ATOM 745 C C . VAL A 1 102 ? 13.262 3.735 3.221 1.00 90.88 102 VAL A C 1
ATOM 747 O O . VAL A 1 102 ? 12.157 3.674 3.764 1.00 90.88 102 VAL A O 1
ATOM 750 N N . GLY A 1 103 ? 13.441 4.305 2.028 1.00 91.62 103 GLY A N 1
ATOM 751 C CA . GLY A 1 103 ? 12.348 4.853 1.230 1.00 91.62 103 GLY A CA 1
ATOM 752 C C . GLY A 1 103 ? 11.287 3.801 0.924 1.00 91.62 103 GLY A C 1
ATOM 753 O O . GLY A 1 103 ? 10.100 4.063 1.125 1.00 91.62 103 GLY A O 1
ATOM 754 N N . HIS A 1 104 ? 11.716 2.593 0.546 1.00 92.00 104 HIS A N 1
ATOM 755 C CA . HIS A 1 104 ? 10.834 1.442 0.333 1.00 92.00 104 HIS A CA 1
ATOM 756 C C . HIS A 1 104 ? 10.025 1.107 1.590 1.00 92.00 104 HIS A C 1
ATOM 758 O O . HIS A 1 104 ? 8.796 1.119 1.564 1.00 92.00 104 HIS A O 1
ATOM 764 N N . SER A 1 105 ? 10.700 0.912 2.726 1.00 93.25 105 SER A N 1
ATOM 765 C CA . SER A 1 105 ? 10.042 0.566 3.995 1.00 93.25 105 SER A CA 1
ATOM 766 C C . SER A 1 105 ? 9.022 1.627 4.427 1.00 93.25 105 SER A C 1
ATOM 768 O O . SER A 1 105 ? 7.904 1.308 4.836 1.00 93.25 105 SER A O 1
ATOM 770 N N . ASN A 1 106 ? 9.382 2.903 4.269 1.00 94.44 106 ASN A N 1
ATOM 771 C CA . ASN A 1 106 ? 8.517 4.038 4.578 1.00 94.44 106 ASN A CA 1
ATOM 772 C C . ASN A 1 106 ? 7.284 4.112 3.669 1.00 94.44 106 ASN A C 1
ATOM 774 O O . ASN A 1 106 ? 6.206 4.480 4.140 1.00 94.44 106 ASN A O 1
ATOM 778 N N . ALA A 1 107 ? 7.425 3.790 2.381 1.00 94.94 107 ALA A N 1
ATOM 779 C CA . ALA A 1 107 ? 6.315 3.789 1.431 1.00 94.94 107 ALA A CA 1
ATOM 780 C C . ALA A 1 107 ? 5.320 2.653 1.722 1.00 94.94 107 ALA A C 1
ATOM 782 O O . ALA A 1 107 ? 4.106 2.874 1.706 1.00 94.94 107 ALA A O 1
ATOM 783 N N . ILE A 1 108 ? 5.825 1.462 2.056 1.00 96.31 108 ILE A N 1
ATOM 784 C CA . ILE A 1 108 ? 4.996 0.311 2.435 1.00 96.31 108 ILE A CA 1
ATOM 785 C C . ILE A 1 108 ? 4.217 0.599 3.718 1.00 96.31 108 ILE A C 1
ATOM 787 O O . ILE A 1 108 ? 2.991 0.479 3.721 1.00 96.31 108 ILE A O 1
ATOM 791 N N . ALA A 1 109 ? 4.894 1.061 4.775 1.00 95.62 109 ALA A N 1
ATOM 792 C CA . ALA A 1 109 ? 4.231 1.415 6.029 1.00 95.62 109 ALA A CA 1
ATOM 793 C C . ALA A 1 109 ? 3.165 2.503 5.822 1.00 95.62 109 ALA A C 1
ATOM 795 O O . ALA A 1 109 ? 2.055 2.380 6.332 1.00 95.62 109 ALA A O 1
ATOM 796 N N . ALA A 1 110 ? 3.457 3.529 5.013 1.00 95.94 110 ALA A N 1
ATOM 797 C CA . ALA A 1 110 ? 2.488 4.574 4.689 1.00 95.94 110 ALA A CA 1
ATOM 798 C C . ALA A 1 110 ? 1.272 4.056 3.911 1.00 95.94 110 ALA A C 1
ATOM 800 O O . ALA A 1 110 ? 0.155 4.509 4.162 1.00 95.94 110 ALA A O 1
ATOM 801 N N . THR A 1 111 ? 1.470 3.098 3.004 1.00 96.62 111 THR A N 1
ATOM 802 C CA . THR A 1 111 ? 0.368 2.469 2.261 1.00 96.62 111 THR A CA 1
ATOM 803 C C . THR A 1 111 ? -0.549 1.708 3.211 1.00 96.62 111 THR A C 1
ATOM 805 O O . THR A 1 111 ? -1.762 1.911 3.185 1.00 96.62 111 THR A O 1
ATOM 808 N N . MET A 1 112 ? 0.026 0.904 4.108 1.00 97.50 112 MET A N 1
ATOM 809 C CA . MET A 1 112 ? -0.739 0.153 5.104 1.00 97.50 112 MET A CA 1
ATOM 810 C C . MET A 1 112 ? -1.489 1.081 6.071 1.00 97.50 112 MET A C 1
ATOM 812 O O . MET A 1 112 ? -2.691 0.906 6.259 1.00 97.50 112 MET A O 1
ATOM 816 N N . THR A 1 113 ? -0.842 2.132 6.596 1.00 96.94 113 THR A N 1
ATOM 817 C CA . THR A 1 113 ? -1.520 3.162 7.409 1.00 96.94 113 THR A CA 1
ATOM 818 C C . THR A 1 113 ? -2.665 3.828 6.641 1.00 96.94 113 THR A C 1
ATOM 820 O O . THR A 1 113 ? -3.726 4.087 7.205 1.00 96.94 113 THR A O 1
ATOM 823 N N . GLY A 1 114 ? -2.490 4.075 5.340 1.00 95.62 114 GLY A N 1
ATOM 824 C CA . GLY A 1 114 ? -3.518 4.662 4.481 1.00 95.62 114 GLY A CA 1
ATOM 825 C C . GLY A 1 114 ? -4.747 3.771 4.261 1.00 95.62 114 GLY A C 1
ATOM 826 O O . GLY A 1 114 ? -5.829 4.300 4.005 1.00 95.62 114 GLY A O 1
ATOM 827 N N . LEU A 1 115 ? -4.604 2.446 4.388 1.00 96.06 115 LEU A N 1
ATOM 828 C CA . LEU A 1 115 ? -5.722 1.492 4.367 1.00 96.06 115 LEU A CA 1
ATOM 829 C C . LEU A 1 115 ? -6.510 1.484 5.690 1.00 96.06 115 LEU A C 1
ATOM 831 O O . LEU A 1 115 ? -7.643 0.992 5.720 1.00 96.06 115 LEU A O 1
ATOM 835 N N . ALA A 1 116 ? -5.945 2.085 6.744 1.00 95.81 116 ALA A N 1
ATOM 836 C CA . ALA A 1 116 ? -6.539 2.270 8.065 1.00 95.81 116 ALA A CA 1
ATOM 837 C C . ALA A 1 116 ? -7.133 0.972 8.652 1.00 95.81 116 ALA A C 1
ATOM 839 O O . ALA A 1 116 ? -8.341 0.924 8.907 1.00 95.81 116 ALA A O 1
ATOM 840 N N . PRO A 1 117 ? -6.330 -0.100 8.802 1.00 96.88 117 PRO A N 1
ATOM 841 C CA . PRO A 1 117 ? -6.805 -1.356 9.371 1.00 96.88 117 PRO A CA 1
ATOM 842 C C . PRO A 1 117 ? -7.301 -1.168 10.811 1.00 96.88 117 PRO A C 1
ATOM 844 O O . PRO A 1 117 ? -6.647 -0.512 11.619 1.00 96.88 117 PRO A O 1
ATOM 847 N N . GLN A 1 118 ? -8.457 -1.754 11.126 1.00 95.12 118 GLN A N 1
ATOM 848 C CA . GLN A 1 118 ? -9.113 -1.616 12.438 1.00 95.12 118 GLN A CA 1
ATOM 849 C C . GLN A 1 118 ? -8.815 -2.765 13.416 1.00 95.12 118 GLN A C 1
ATOM 851 O O . GLN A 1 118 ? -9.152 -2.670 14.592 1.00 95.12 118 GLN A O 1
ATOM 856 N N . ASN A 1 119 ? -8.254 -3.868 12.920 1.00 95.62 119 ASN A N 1
ATOM 857 C CA . ASN A 1 119 ? -7.901 -5.072 13.677 1.00 95.62 119 ASN A CA 1
ATOM 858 C C . ASN A 1 119 ? -6.825 -5.872 12.921 1.00 95.62 119 ASN A C 1
ATOM 860 O O . ASN A 1 119 ? -6.499 -5.560 11.771 1.00 95.62 119 ASN A O 1
ATOM 864 N N . GLU A 1 120 ? -6.316 -6.938 13.535 1.00 97.00 120 GLU A N 1
ATOM 865 C CA . GLU A 1 120 ? -5.257 -7.796 12.996 1.00 97.00 120 GLU A CA 1
ATOM 866 C C . GLU A 1 120 ? -5.612 -8.414 11.635 1.00 97.00 120 GLU A C 1
ATOM 868 O O . GLU A 1 120 ? -4.745 -8.550 10.769 1.00 97.00 120 GLU A O 1
ATOM 873 N N . LEU A 1 121 ? -6.883 -8.779 11.420 1.00 96.94 121 LEU A N 1
ATOM 874 C CA . LEU A 1 121 ? -7.340 -9.348 10.149 1.00 96.94 121 LEU A CA 1
ATOM 875 C C . LEU A 1 121 ? -7.273 -8.306 9.031 1.00 96.94 121 LEU A C 1
ATOM 877 O O . LEU A 1 121 ? -6.737 -8.589 7.957 1.00 96.94 121 LEU A O 1
ATOM 881 N N . GLU A 1 122 ? -7.777 -7.095 9.286 1.00 97.62 122 GLU A N 1
ATOM 882 C CA . GLU A 1 122 ? -7.626 -5.986 8.343 1.00 97.62 122 GLU A CA 1
ATOM 883 C C . GLU A 1 122 ? -6.155 -5.632 8.123 1.00 97.62 122 GLU A C 1
ATOM 885 O O . GLU A 1 122 ? -5.780 -5.311 6.999 1.00 97.62 122 GLU A O 1
ATOM 890 N N . GLY A 1 123 ? -5.313 -5.740 9.154 1.00 97.56 123 GLY A N 1
ATOM 891 C CA . GLY A 1 123 ? -3.866 -5.575 9.046 1.00 97.56 123 GLY A CA 1
ATOM 892 C C . GLY A 1 123 ? -3.244 -6.551 8.055 1.00 97.56 123 GLY A C 1
ATOM 893 O O . GLY A 1 123 ? -2.538 -6.142 7.127 1.00 97.56 123 GLY A O 1
ATOM 894 N N . MET A 1 124 ? -3.525 -7.846 8.217 1.00 98.19 124 MET A N 1
ATOM 895 C CA . MET A 1 124 ? -3.048 -8.882 7.294 1.00 98.19 124 MET A CA 1
ATOM 896 C C . MET A 1 124 ? -3.539 -8.631 5.869 1.00 98.19 124 MET A C 1
ATOM 898 O O . MET A 1 124 ? -2.761 -8.741 4.917 1.00 98.19 124 MET A O 1
ATOM 902 N N . LEU A 1 125 ? -4.805 -8.240 5.718 1.00 97.88 125 LEU A N 1
ATOM 903 C CA . LEU A 1 125 ? -5.366 -7.907 4.416 1.00 97.88 125 LEU A CA 1
ATOM 904 C C . LEU A 1 125 ? -4.681 -6.672 3.810 1.00 97.88 125 LEU A C 1
ATOM 906 O O . LEU A 1 125 ? -4.336 -6.690 2.633 1.00 97.88 125 LEU A O 1
ATOM 910 N N . ALA A 1 126 ? -4.395 -5.641 4.607 1.00 98.06 126 ALA A N 1
ATOM 911 C CA . ALA A 1 126 ? -3.697 -4.435 4.170 1.00 98.06 126 ALA A CA 1
ATOM 912 C C . ALA A 1 126 ? -2.267 -4.725 3.687 1.00 98.06 126 ALA A C 1
ATOM 914 O O . ALA A 1 126 ? -1.846 -4.213 2.642 1.00 98.06 126 ALA A O 1
ATOM 915 N N . ALA A 1 127 ? -1.535 -5.588 4.398 1.00 97.94 127 ALA A N 1
ATOM 916 C CA . ALA A 1 127 ? -0.216 -6.059 3.982 1.00 97.94 127 ALA A CA 1
ATOM 917 C C . ALA A 1 127 ? -0.284 -6.794 2.631 1.00 97.94 127 ALA A C 1
ATOM 919 O O . ALA A 1 127 ? 0.473 -6.480 1.708 1.00 97.94 127 ALA A O 1
ATOM 920 N N . GLN A 1 128 ? -1.234 -7.726 2.483 1.00 97.31 128 GLN A N 1
ATOM 921 C CA . GLN A 1 128 ? -1.429 -8.477 1.240 1.00 97.31 128 GLN A CA 1
ATOM 922 C C . GLN A 1 128 ? -1.848 -7.579 0.072 1.00 97.31 128 GLN A C 1
ATOM 924 O O . GLN A 1 128 ? -1.302 -7.719 -1.020 1.00 97.31 128 GLN A O 1
ATOM 929 N N . MET A 1 129 ? -2.774 -6.642 0.290 1.00 98.25 129 MET A N 1
ATOM 930 C CA . MET A 1 129 ? -3.219 -5.679 -0.723 1.00 98.25 129 MET A CA 1
ATOM 931 C C . MET A 1 129 ? -2.063 -4.803 -1.206 1.00 98.25 129 MET A C 1
ATOM 933 O O . MET A 1 129 ? -1.911 -4.591 -2.409 1.00 98.25 129 MET A O 1
ATOM 937 N N . THR A 1 130 ? -1.217 -4.342 -0.280 1.00 97.56 130 THR A N 1
ATOM 938 C CA . THR A 1 130 ? -0.020 -3.551 -0.599 1.00 97.56 130 THR A CA 1
ATOM 939 C C . THR A 1 130 ? 0.945 -4.350 -1.478 1.00 97.56 130 THR A C 1
ATOM 941 O O . THR A 1 130 ? 1.327 -3.890 -2.555 1.00 97.56 130 THR A O 1
ATOM 944 N N . ALA A 1 131 ? 1.285 -5.577 -1.074 1.00 96.50 131 ALA A N 1
ATOM 945 C CA . ALA A 1 131 ? 2.176 -6.444 -1.845 1.00 96.50 131 ALA A CA 1
ATOM 946 C C . ALA A 1 131 ? 1.592 -6.795 -3.224 1.00 96.50 131 ALA A C 1
ATOM 948 O O . ALA A 1 131 ? 2.293 -6.737 -4.234 1.00 96.50 131 ALA A O 1
ATOM 949 N N . CYS A 1 132 ? 0.294 -7.101 -3.282 1.00 97.12 132 CYS A N 1
ATOM 950 C CA . CYS A 1 132 ? -0.412 -7.445 -4.512 1.00 97.12 132 CYS A CA 1
ATOM 951 C C . CYS A 1 132 ? -0.423 -6.279 -5.510 1.00 97.12 132 CYS A C 1
ATOM 953 O O . CYS A 1 132 ? -0.097 -6.471 -6.684 1.00 97.12 132 CYS A O 1
ATOM 955 N N . HIS A 1 133 ? -0.718 -5.066 -5.036 1.00 96.94 133 HIS A N 1
ATOM 956 C CA . HIS A 1 133 ? -0.649 -3.856 -5.849 1.00 96.94 133 HIS A CA 1
ATOM 957 C C . HIS A 1 133 ? 0.763 -3.637 -6.409 1.00 96.94 133 HIS A C 1
ATOM 959 O O . HIS A 1 133 ? 0.933 -3.472 -7.617 1.00 96.94 133 HIS A O 1
ATOM 965 N N . ASN A 1 134 ? 1.786 -3.704 -5.555 1.00 95.81 134 ASN A N 1
ATOM 966 C CA . ASN A 1 134 ? 3.172 -3.484 -5.968 1.00 95.81 134 ASN A CA 1
ATOM 967 C C . ASN A 1 134 ? 3.654 -4.537 -6.975 1.00 95.81 134 ASN A C 1
ATOM 969 O O . ASN A 1 134 ? 4.310 -4.198 -7.962 1.00 95.81 134 ASN A O 1
ATOM 973 N N . ALA A 1 135 ? 3.293 -5.807 -6.770 1.00 96.12 135 ALA A N 1
ATOM 974 C CA . ALA A 1 135 ? 3.597 -6.885 -7.705 1.00 96.12 135 ALA A CA 1
ATOM 975 C C . ALA A 1 135 ? 2.922 -6.662 -9.069 1.00 96.12 135 ALA A C 1
ATOM 977 O O . ALA A 1 135 ? 3.569 -6.833 -10.106 1.00 96.12 135 ALA A O 1
ATOM 978 N N . ALA A 1 136 ? 1.658 -6.224 -9.082 1.00 97.19 136 ALA A N 1
ATOM 979 C CA . ALA A 1 136 ? 0.958 -5.871 -10.315 1.00 97.19 136 ALA A CA 1
ATOM 980 C C . ALA A 1 136 ? 1.662 -4.726 -11.056 1.00 97.19 136 ALA A C 1
ATOM 982 O O . ALA A 1 136 ? 1.925 -4.843 -12.254 1.00 97.19 136 ALA A O 1
ATOM 983 N N . MET A 1 137 ? 2.011 -3.646 -10.348 1.00 96.50 137 MET A N 1
ATOM 984 C CA . MET A 1 137 ? 2.680 -2.486 -10.949 1.00 96.50 137 MET A CA 1
ATOM 985 C C . MET A 1 137 ? 4.058 -2.848 -11.511 1.00 96.50 137 MET A C 1
ATOM 987 O O . MET A 1 137 ? 4.412 -2.405 -12.603 1.00 96.50 137 MET A O 1
ATOM 991 N N . GLU A 1 138 ? 4.813 -3.711 -10.828 1.00 95.81 138 GLU A N 1
ATOM 992 C CA . GLU A 1 138 ? 6.101 -4.196 -11.329 1.00 95.81 138 GLU A CA 1
ATOM 993 C C . GLU A 1 138 ? 5.950 -5.078 -12.571 1.00 95.81 138 GLU A C 1
ATOM 995 O O . GLU A 1 138 ? 6.721 -4.934 -13.522 1.00 95.81 138 GLU A O 1
ATOM 1000 N N . CYS A 1 139 ? 4.940 -5.951 -12.606 1.00 96.81 139 CYS A N 1
ATOM 1001 C CA . CYS A 1 139 ? 4.632 -6.739 -13.797 1.00 96.81 139 CYS A CA 1
ATOM 1002 C C . CYS A 1 139 ? 4.284 -5.821 -14.981 1.00 96.81 139 CYS A C 1
ATOM 1004 O O . CYS A 1 139 ? 4.860 -5.961 -16.061 1.00 96.81 139 CYS A O 1
ATOM 1006 N N . LEU A 1 140 ? 3.418 -4.821 -14.779 1.00 97.12 140 LEU A N 1
ATOM 1007 C CA . LEU A 1 140 ? 3.078 -3.844 -15.820 1.00 97.12 140 LEU A CA 1
ATOM 1008 C C . LEU A 1 140 ? 4.314 -3.073 -16.304 1.00 97.12 140 LEU A C 1
ATOM 1010 O O . LEU A 1 140 ? 4.535 -2.950 -17.510 1.00 97.12 140 LEU A O 1
ATOM 1014 N N . ARG A 1 141 ? 5.172 -2.620 -15.382 1.00 96.00 141 ARG A N 1
ATOM 1015 C CA . ARG A 1 141 ? 6.432 -1.946 -15.723 1.00 96.00 141 ARG A CA 1
ATOM 1016 C C . ARG A 1 141 ? 7.335 -2.841 -16.577 1.00 96.00 141 ARG A C 1
ATOM 1018 O O . ARG A 1 141 ? 7.857 -2.382 -17.593 1.00 96.00 141 ARG A O 1
ATOM 1025 N N . ARG A 1 142 ? 7.502 -4.117 -16.203 1.00 95.19 142 ARG A N 1
ATOM 1026 C CA . ARG A 1 142 ? 8.306 -5.105 -16.951 1.00 95.19 142 ARG A CA 1
ATOM 1027 C C . ARG A 1 142 ? 7.736 -5.407 -18.335 1.00 95.19 142 ARG A C 1
ATOM 1029 O O . ARG A 1 142 ? 8.509 -5.600 -19.276 1.00 95.19 142 ARG A O 1
ATOM 1036 N N . ALA A 1 143 ? 6.412 -5.418 -18.478 1.00 96.50 143 ALA A N 1
ATOM 1037 C CA . ALA A 1 143 ? 5.750 -5.614 -19.766 1.00 96.50 143 ALA A CA 1
ATOM 1038 C C . ALA A 1 143 ? 6.024 -4.464 -20.757 1.00 96.50 143 ALA A C 1
ATOM 1040 O O . ALA A 1 143 ? 6.053 -4.695 -21.968 1.00 96.50 143 ALA A O 1
ATOM 1041 N N . CYS A 1 144 ? 6.267 -3.254 -20.243 1.00 95.94 144 CYS A N 1
ATOM 1042 C CA . CYS A 1 144 ? 6.514 -2.034 -21.019 1.00 95.94 144 CYS A CA 1
ATOM 1043 C C . CYS A 1 144 ? 8.004 -1.710 -21.246 1.00 95.94 144 CYS A C 1
ATOM 1045 O O . CYS A 1 144 ? 8.321 -0.635 -21.754 1.00 95.94 144 CYS A O 1
ATOM 1047 N N . VAL A 1 145 ? 8.931 -2.605 -20.881 1.00 95.69 145 VAL A N 1
ATOM 1048 C CA . VAL A 1 145 ? 10.368 -2.417 -21.148 1.00 95.69 145 VAL A CA 1
ATOM 1049 C C . VAL A 1 145 ? 10.618 -2.327 -22.660 1.00 95.69 145 VAL A C 1
ATOM 1051 O O . VAL A 1 145 ? 10.022 -3.060 -23.452 1.00 95.69 145 VAL A O 1
ATOM 1054 N N . LYS A 1 146 ? 11.495 -1.406 -23.072 1.00 96.31 146 LYS A N 1
ATOM 1055 C CA . LYS A 1 146 ? 11.901 -1.267 -24.476 1.00 96.31 146 LYS A CA 1
ATOM 1056 C C . LYS A 1 146 ? 12.553 -2.570 -24.956 1.00 96.31 146 LYS A C 1
ATOM 1058 O O . LYS A 1 146 ? 13.297 -3.187 -24.205 1.00 96.31 146 LYS A O 1
ATOM 1063 N N . ASP A 1 147 ? 12.258 -2.979 -26.188 1.00 95.50 147 ASP A N 1
ATOM 1064 C CA . ASP A 1 147 ? 12.790 -4.206 -26.803 1.00 95.50 147 ASP A CA 1
ATOM 1065 C C . ASP A 1 147 ? 12.403 -5.502 -26.050 1.00 95.50 147 ASP A C 1
ATOM 1067 O O . ASP A 1 147 ? 13.028 -6.549 -26.205 1.00 95.50 147 ASP A O 1
ATOM 1071 N N . GLN A 1 148 ? 11.331 -5.452 -25.246 1.00 96.62 148 GLN A N 1
ATOM 1072 C CA . GLN A 1 148 ? 10.776 -6.620 -24.563 1.00 96.62 148 GLN A CA 1
ATOM 1073 C C . GLN A 1 148 ? 10.241 -7.650 -25.565 1.00 96.62 148 GLN A C 1
ATOM 1075 O O . GLN A 1 148 ? 9.501 -7.319 -26.495 1.00 96.62 148 GLN A O 1
ATOM 1080 N N . THR A 1 149 ? 10.560 -8.920 -25.317 1.00 97.75 149 THR A N 1
ATOM 1081 C CA . THR A 1 149 ? 10.070 -10.042 -26.126 1.00 97.75 149 THR A CA 1
ATOM 1082 C C . THR A 1 149 ? 8.548 -10.168 -26.040 1.00 97.75 149 THR A C 1
ATOM 1084 O O . THR A 1 149 ? 7.928 -9.788 -25.042 1.00 97.75 149 THR A O 1
ATOM 1087 N N . PHE A 1 150 ? 7.927 -10.748 -27.071 1.00 97.06 150 PHE A N 1
ATOM 1088 C CA . PHE A 1 1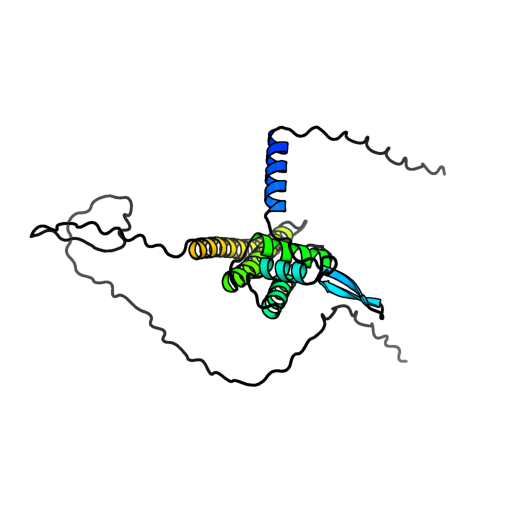50 ? 6.488 -11.020 -27.056 1.00 97.06 150 PHE A CA 1
ATOM 1089 C C . PHE A 1 150 ? 6.085 -11.884 -25.850 1.00 97.06 150 PHE A C 1
ATOM 1091 O O . PHE A 1 150 ? 5.169 -11.517 -25.113 1.00 97.06 150 PHE A O 1
ATOM 1098 N N . GLU A 1 151 ? 6.818 -12.972 -25.593 1.00 97.56 151 GLU A N 1
ATOM 1099 C CA . GLU A 1 151 ? 6.554 -13.861 -24.455 1.00 97.56 151 GLU A CA 1
ATOM 1100 C C . GLU A 1 151 ? 6.747 -13.154 -23.109 1.00 97.56 151 GLU A C 1
ATOM 1102 O O . GLU A 1 151 ? 5.902 -13.274 -22.221 1.00 97.56 151 GLU A O 1
ATOM 1107 N N . GLY A 1 152 ? 7.795 -12.334 -22.971 1.00 97.19 152 GLY A N 1
ATOM 1108 C CA . GLY A 1 152 ? 8.019 -11.525 -21.773 1.00 97.19 152 GLY A CA 1
ATOM 1109 C C . GLY A 1 152 ? 6.876 -10.542 -21.513 1.00 97.19 152 GLY A C 1
ATOM 1110 O O . GLY A 1 152 ? 6.404 -10.426 -20.378 1.00 97.19 152 GLY A O 1
ATOM 1111 N N . ARG A 1 153 ? 6.369 -9.874 -22.556 1.00 97.81 153 ARG A N 1
ATOM 1112 C CA . ARG A 1 153 ? 5.206 -8.980 -22.448 1.00 97.81 153 ARG A CA 1
ATOM 1113 C C . ARG A 1 153 ? 3.946 -9.748 -22.053 1.00 97.81 153 ARG A C 1
ATOM 1115 O O . ARG A 1 153 ? 3.267 -9.351 -21.108 1.00 97.81 153 ARG A O 1
ATOM 1122 N N . LYS A 1 154 ? 3.648 -10.850 -22.746 1.00 98.12 154 LYS A N 1
ATOM 1123 C CA . LYS A 1 154 ? 2.462 -11.685 -22.509 1.00 98.12 154 LYS A CA 1
ATOM 1124 C C . LYS A 1 154 ? 2.437 -12.248 -21.086 1.00 98.12 154 LYS A C 1
ATOM 1126 O O . LYS A 1 154 ? 1.413 -12.152 -20.408 1.00 98.12 154 LYS A O 1
ATOM 1131 N N . MET A 1 155 ? 3.560 -12.791 -20.617 1.00 98.19 155 MET A N 1
ATOM 1132 C CA . MET A 1 155 ? 3.690 -13.356 -19.272 1.00 98.19 155 MET A CA 1
ATOM 1133 C C . MET A 1 155 ? 3.452 -12.300 -18.188 1.00 98.19 155 MET A C 1
ATOM 1135 O O . MET A 1 155 ? 2.623 -12.504 -17.303 1.00 98.19 155 MET A O 1
ATOM 1139 N N . ASN A 1 156 ? 4.125 -11.149 -18.283 1.00 98.00 156 ASN A N 1
ATOM 1140 C CA . ASN A 1 156 ? 3.975 -10.082 -17.295 1.00 98.00 156 ASN A CA 1
ATOM 1141 C C . ASN A 1 156 ? 2.558 -9.486 -17.293 1.00 98.00 156 ASN A C 1
ATOM 1143 O O . ASN A 1 156 ? 2.005 -9.266 -16.220 1.00 98.00 156 ASN A O 1
ATOM 1147 N N . MET A 1 157 ? 1.933 -9.294 -18.460 1.00 98.06 157 MET A N 1
ATOM 1148 C CA . MET A 1 157 ? 0.530 -8.856 -18.531 1.00 98.06 157 MET A CA 1
ATOM 1149 C C . MET A 1 157 ? -0.422 -9.875 -17.889 1.00 98.06 157 MET A C 1
ATOM 1151 O O . MET A 1 157 ? -1.339 -9.491 -17.171 1.00 98.06 157 MET A O 1
ATOM 1155 N N . THR A 1 158 ? -0.170 -11.174 -18.078 1.00 98.38 158 THR A N 1
ATOM 1156 C CA . THR A 1 158 ? -0.976 -12.243 -17.463 1.00 98.38 158 THR A CA 1
ATOM 1157 C C . THR A 1 158 ? -0.842 -12.250 -15.937 1.00 98.38 158 THR A C 1
ATOM 1159 O O . THR A 1 158 ? -1.834 -12.411 -15.228 1.00 98.38 158 THR A O 1
ATOM 1162 N N . PHE A 1 159 ? 0.369 -12.078 -15.400 1.00 97.81 159 PHE A N 1
ATOM 1163 C CA . PHE A 1 159 ? 0.562 -11.983 -13.949 1.00 97.81 159 PHE A CA 1
ATOM 1164 C C . PHE A 1 159 ? -0.023 -10.695 -13.370 1.00 97.81 159 PHE A C 1
ATOM 1166 O O . PHE A 1 159 ? -0.676 -10.753 -12.328 1.00 97.81 159 PHE A O 1
ATOM 1173 N N . ALA A 1 160 ? 0.144 -9.564 -14.061 1.00 98.12 160 ALA A N 1
ATOM 1174 C CA . ALA A 1 160 ? -0.473 -8.303 -13.671 1.00 98.12 160 ALA A CA 1
ATOM 1175 C C . ALA A 1 160 ? -1.997 -8.442 -13.557 1.00 98.12 160 ALA A C 1
ATOM 1177 O O . ALA A 1 160 ? -2.552 -8.078 -12.525 1.00 98.12 160 ALA A O 1
ATOM 1178 N N . ASP A 1 161 ? -2.658 -9.039 -14.555 1.00 98.25 161 ASP A N 1
ATOM 1179 C CA . ASP A 1 161 ? -4.104 -9.293 -14.523 1.00 98.25 161 ASP A CA 1
ATOM 1180 C C . ASP A 1 161 ? -4.523 -10.122 -13.296 1.00 98.25 161 ASP A C 1
ATOM 1182 O O . ASP A 1 161 ? -5.439 -9.745 -12.565 1.00 98.25 161 ASP A O 1
ATOM 1186 N N . ARG A 1 162 ? -3.800 -11.207 -12.988 1.00 98.19 162 ARG A N 1
ATOM 1187 C CA . ARG A 1 162 ? -4.092 -12.046 -11.811 1.00 98.19 162 ARG A CA 1
ATOM 1188 C C . ARG A 1 162 ? -4.006 -11.268 -10.499 1.00 98.19 162 ARG A C 1
ATOM 1190 O O . ARG A 1 162 ? -4.889 -11.412 -9.649 1.00 98.19 162 ARG A O 1
ATOM 1197 N N . PHE A 1 163 ? -2.967 -10.452 -10.329 1.00 98.12 163 PHE A N 1
ATOM 1198 C CA . PHE A 1 163 ? -2.824 -9.623 -9.134 1.00 98.12 163 PHE A CA 1
ATOM 1199 C C . PHE A 1 163 ? -3.899 -8.534 -9.079 1.00 98.12 163 PHE A C 1
ATOM 1201 O O . PHE A 1 163 ? -4.537 -8.377 -8.046 1.00 98.12 163 PHE A O 1
ATOM 1208 N N . LEU A 1 164 ? -4.196 -7.852 -10.187 1.00 98.38 164 LEU A N 1
ATOM 1209 C CA . LEU A 1 164 ? -5.247 -6.828 -10.232 1.00 98.38 164 LEU A CA 1
ATOM 1210 C C . LEU A 1 164 ? -6.631 -7.400 -9.895 1.00 98.38 164 LEU A C 1
ATOM 1212 O O . LEU A 1 164 ? -7.369 -6.805 -9.108 1.00 98.38 164 LEU A O 1
ATOM 1216 N N . ARG A 1 165 ? -6.965 -8.587 -10.417 1.00 98.31 165 ARG A N 1
ATOM 1217 C CA . ARG A 1 165 ? -8.205 -9.296 -10.066 1.00 98.31 165 ARG A CA 1
ATOM 1218 C C . ARG A 1 165 ? -8.246 -9.677 -8.586 1.00 98.31 165 ARG A C 1
ATOM 1220 O O . ARG A 1 165 ? -9.273 -9.492 -7.940 1.00 98.31 165 ARG A O 1
ATOM 1227 N N . THR A 1 166 ? -7.134 -10.169 -8.040 1.00 98.19 166 THR A N 1
ATOM 1228 C CA . THR A 1 166 ? -7.023 -10.492 -6.606 1.00 98.19 166 THR A CA 1
ATOM 1229 C C . THR A 1 166 ? -7.198 -9.241 -5.744 1.00 98.19 166 THR A C 1
ATOM 1231 O O . THR A 1 166 ? -7.969 -9.262 -4.788 1.00 98.19 166 THR A O 1
ATOM 1234 N N . PHE A 1 167 ? -6.558 -8.133 -6.119 1.00 97.94 167 PHE A N 1
ATOM 1235 C CA . PHE A 1 167 ? -6.677 -6.851 -5.432 1.00 97.94 167 PHE A CA 1
ATOM 1236 C C . PHE A 1 167 ? -8.131 -6.357 -5.407 1.00 97.94 167 PHE A C 1
ATOM 1238 O O . PHE A 1 167 ? -8.620 -5.953 -4.355 1.00 97.94 167 PHE A O 1
ATOM 1245 N N . ALA A 1 168 ? -8.857 -6.452 -6.526 1.00 98.06 168 ALA A N 1
ATOM 1246 C CA . ALA A 1 168 ? -10.275 -6.091 -6.580 1.00 98.06 168 ALA A CA 1
ATOM 1247 C C . ALA A 1 168 ? -11.126 -6.928 -5.604 1.00 98.06 168 ALA A C 1
ATOM 1249 O O . ALA A 1 168 ? -11.910 -6.370 -4.836 1.00 98.06 168 ALA A O 1
ATOM 1250 N N . VAL A 1 169 ? -10.910 -8.249 -5.559 1.00 98.19 169 VAL A N 1
ATOM 1251 C CA . VAL A 1 169 ? -11.591 -9.144 -4.605 1.00 98.19 169 VAL A CA 1
ATOM 1252 C C . VAL A 1 169 ? -11.267 -8.771 -3.155 1.00 98.19 169 VAL A C 1
ATOM 1254 O O . VAL A 1 169 ? -12.162 -8.772 -2.311 1.00 98.19 169 VAL A O 1
ATOM 1257 N N . GLN A 1 170 ? -10.019 -8.409 -2.848 1.00 97.19 170 GLN A N 1
ATOM 1258 C CA . GLN A 1 170 ? -9.621 -7.970 -1.504 1.00 97.19 170 GLN A CA 1
ATOM 1259 C C . GLN A 1 170 ? -10.282 -6.643 -1.107 1.00 97.19 170 GLN A C 1
ATOM 1261 O O . GLN A 1 170 ? -10.747 -6.516 0.026 1.00 97.19 170 GLN A O 1
ATOM 1266 N N . VAL A 1 171 ? -10.390 -5.681 -2.032 1.00 96.94 171 VAL A N 1
ATOM 1267 C CA . VAL A 1 171 ? -11.117 -4.417 -1.806 1.00 96.94 171 VAL A CA 1
ATOM 1268 C C . VAL A 1 171 ? -12.588 -4.690 -1.486 1.00 96.94 171 VAL A C 1
ATOM 1270 O O . VAL A 1 171 ? -13.129 -4.131 -0.529 1.00 96.94 171 VAL A O 1
ATOM 1273 N N . GLU A 1 172 ? -13.238 -5.576 -2.243 1.00 95.81 172 GLU A N 1
ATOM 1274 C CA . GLU A 1 172 ? -14.619 -5.973 -1.964 1.00 95.81 172 GLU A CA 1
ATOM 1275 C C . GLU A 1 172 ? -14.762 -6.689 -0.620 1.00 95.81 172 GLU A C 1
ATOM 1277 O O . GLU A 1 172 ? -15.699 -6.402 0.128 1.00 95.81 172 GLU A O 1
ATOM 1282 N N . ALA A 1 173 ? -13.850 -7.614 -0.310 1.00 93.94 173 ALA A N 1
ATOM 1283 C CA . ALA A 1 173 ? -13.848 -8.357 0.943 1.00 93.94 173 ALA A CA 1
ATOM 1284 C C . ALA A 1 173 ? -13.699 -7.414 2.143 1.00 93.94 173 ALA A C 1
ATOM 1286 O O . ALA A 1 173 ? -14.499 -7.498 3.073 1.00 93.94 173 ALA A O 1
ATOM 1287 N N . LEU A 1 174 ? -12.762 -6.460 2.086 1.00 94.75 174 LEU A N 1
ATOM 1288 C CA . LEU A 1 174 ? -12.586 -5.437 3.119 1.00 94.75 174 LEU A CA 1
ATOM 1289 C C . LEU A 1 174 ? -13.843 -4.568 3.263 1.00 94.75 174 LEU A C 1
ATOM 1291 O O . LEU A 1 174 ? -14.312 -4.322 4.374 1.00 94.75 174 LEU A O 1
ATOM 1295 N N . GLY A 1 175 ? -14.431 -4.139 2.143 1.00 93.56 175 GLY A N 1
ATOM 1296 C CA . GLY A 1 175 ? -15.665 -3.356 2.146 1.00 93.56 175 GLY A CA 1
ATOM 1297 C C . GLY A 1 175 ? -16.850 -4.106 2.763 1.00 93.56 175 GLY A C 1
ATOM 1298 O O . GLY A 1 175 ? -17.612 -3.518 3.529 1.00 93.56 175 GLY A O 1
ATOM 1299 N N . LYS A 1 176 ? -17.006 -5.401 2.462 1.00 92.12 176 LYS A N 1
ATOM 1300 C CA . LYS A 1 176 ? -18.041 -6.273 3.048 1.00 92.12 176 LYS A CA 1
ATOM 1301 C C . LYS A 1 176 ? -17.792 -6.516 4.536 1.00 92.12 176 LYS A C 1
ATOM 1303 O O . LYS A 1 176 ? -18.735 -6.435 5.319 1.00 92.12 176 LYS A O 1
ATOM 1308 N N . TYR A 1 177 ? -16.536 -6.756 4.913 1.00 90.94 177 TYR A N 1
ATOM 1309 C CA . TYR A 1 177 ? -16.121 -6.961 6.299 1.00 90.94 177 TYR A CA 1
ATOM 1310 C C . TYR A 1 177 ? -16.448 -5.736 7.165 1.00 90.94 177 TYR A C 1
ATOM 1312 O O . TYR A 1 177 ? -17.138 -5.866 8.172 1.00 90.94 177 TYR A O 1
ATOM 1320 N N . ARG A 1 178 ? -16.093 -4.528 6.704 1.00 93.19 178 ARG A N 1
ATOM 1321 C CA . ARG A 1 178 ? -16.377 -3.264 7.413 1.00 93.19 178 ARG A CA 1
ATOM 1322 C C . ARG A 1 178 ? -17.857 -2.908 7.505 1.00 93.19 178 ARG A C 1
ATOM 1324 O O . ARG A 1 178 ? -18.282 -2.294 8.475 1.00 93.19 178 ARG A O 1
ATOM 1331 N N . LYS A 1 179 ? -18.652 -3.268 6.495 1.00 88.00 179 LYS A N 1
ATOM 1332 C CA . LYS A 1 179 ? -20.107 -3.034 6.496 1.00 88.00 179 LYS A CA 1
ATOM 1333 C C . LYS A 1 179 ? -20.862 -3.992 7.421 1.00 88.00 179 LYS A C 1
ATOM 1335 O O . LYS A 1 179 ? -22.056 -3.792 7.625 1.00 88.00 179 LYS A O 1
ATOM 1340 N N . GLY A 1 180 ? -20.183 -5.008 7.964 1.00 70.62 180 GLY A N 1
ATOM 1341 C CA . GLY A 1 180 ? -20.696 -5.869 9.021 1.00 70.62 180 GLY A CA 1
ATOM 1342 C C . GLY A 1 180 ? -22.022 -6.531 8.671 1.00 70.62 180 GLY A C 1
ATOM 1343 O O . GLY A 1 180 ? -23.008 -6.243 9.327 1.00 70.62 180 GLY A O 1
ATOM 1344 N N . GLY A 1 181 ? -22.057 -7.377 7.633 1.00 61.31 181 GLY A N 1
ATOM 1345 C CA . GLY A 1 181 ? -23.080 -8.416 7.412 1.00 61.31 181 GLY A CA 1
ATOM 1346 C C . GLY A 1 181 ? -24.546 -8.082 7.730 1.00 61.31 181 GLY A C 1
ATOM 1347 O O . GLY A 1 181 ? -25.275 -8.980 8.144 1.00 61.31 181 GLY A O 1
ATOM 1348 N N . GLN A 1 182 ? -24.996 -6.833 7.570 1.00 53.94 182 GLN A N 1
ATOM 1349 C CA . GLN A 1 182 ? -26.372 -6.449 7.878 1.00 53.94 182 GLN A CA 1
ATOM 1350 C C . GLN A 1 182 ? -27.306 -7.016 6.806 1.00 53.94 182 GLN A C 1
ATOM 1352 O O . GLN A 1 182 ? -27.693 -6.329 5.860 1.00 53.94 182 GLN A O 1
ATOM 1357 N N . GLN A 1 183 ? -27.691 -8.284 6.950 1.00 62.22 183 GLN A N 1
ATOM 1358 C CA . GLN A 1 183 ? -28.900 -8.781 6.317 1.00 62.22 183 GLN A CA 1
ATOM 1359 C C . GLN A 1 183 ? -30.070 -8.097 7.023 1.00 62.22 183 GLN A C 1
ATOM 1361 O O . GLN A 1 183 ? -30.532 -8.532 8.076 1.00 62.22 183 GLN A O 1
ATOM 1366 N N . LYS A 1 184 ? -30.513 -6.964 6.473 1.00 59.66 184 LYS A N 1
ATOM 1367 C CA . LYS A 1 184 ? -31.700 -6.256 6.949 1.00 59.66 184 LYS A CA 1
ATOM 1368 C C . LYS A 1 184 ? -32.925 -7.123 6.643 1.00 59.66 184 LYS A C 1
ATOM 1370 O O . LYS A 1 184 ? -33.495 -7.032 5.560 1.00 59.66 184 LYS A O 1
ATOM 1375 N N . VAL A 1 185 ? -33.301 -7.992 7.580 1.00 63.44 185 VAL A N 1
ATOM 1376 C CA . VAL A 1 185 ? -34.557 -8.747 7.521 1.00 63.44 185 VAL A CA 1
ATOM 1377 C C . VAL A 1 185 ? -35.683 -7.780 7.874 1.00 63.44 185 VAL A C 1
ATOM 1379 O O . VAL A 1 185 ? -35.870 -7.429 9.037 1.00 63.44 185 VAL A O 1
ATOM 1382 N N . VAL A 1 186 ? -36.404 -7.301 6.861 1.00 73.00 186 VAL A N 1
ATOM 1383 C CA . VAL A 1 186 ? -37.669 -6.590 7.070 1.00 73.00 186 VAL A CA 1
ATOM 1384 C C . VAL A 1 186 ? -38.754 -7.653 7.173 1.00 73.00 186 VAL A C 1
ATOM 1386 O O . VAL A 1 186 ? -39.001 -8.386 6.218 1.00 73.00 186 VAL A O 1
ATOM 1389 N N . VAL A 1 187 ? -39.356 -7.780 8.354 1.00 64.00 187 VAL A N 1
ATOM 1390 C CA . VAL A 1 187 ? -40.496 -8.676 8.560 1.00 64.00 187 VAL A CA 1
ATOM 1391 C C . VAL A 1 187 ? -41.749 -7.954 8.078 1.00 64.00 187 VAL A C 1
ATOM 1393 O O . VAL A 1 187 ? -42.288 -7.098 8.777 1.00 64.00 187 VAL A O 1
ATOM 1396 N N . GLU A 1 188 ? -42.202 -8.299 6.877 1.00 75.50 188 GLU A N 1
ATOM 1397 C CA . GLU A 1 188 ? -43.531 -7.947 6.384 1.00 75.50 188 GLU A CA 1
ATOM 1398 C C . GLU A 1 188 ? -44.444 -9.166 6.541 1.00 75.50 188 GLU A C 1
ATOM 1400 O O . GLU A 1 188 ? -44.140 -10.259 6.058 1.00 75.50 188 GLU A O 1
ATOM 1405 N N . HIS A 1 189 ? -45.561 -9.001 7.252 1.00 72.06 189 HIS A N 1
ATOM 1406 C CA . HIS A 1 189 ? -46.563 -10.055 7.369 1.00 72.06 189 HIS A CA 1
ATOM 1407 C C . HIS A 1 189 ? -47.321 -10.173 6.043 1.00 72.06 189 HIS A C 1
ATOM 1409 O O . HIS A 1 189 ? -48.206 -9.371 5.750 1.00 72.06 189 HIS A O 1
ATOM 1415 N N . VAL A 1 190 ? -46.974 -11.179 5.241 1.00 71.50 190 VAL A N 1
ATOM 1416 C CA . VAL A 1 190 ? -47.697 -11.510 4.010 1.00 71.50 190 VAL A CA 1
ATOM 1417 C C . VAL A 1 190 ? -48.771 -12.547 4.332 1.00 71.50 190 VAL A C 1
ATOM 1419 O O . VAL A 1 190 ? -48.467 -13.663 4.752 1.00 71.50 190 VAL A O 1
ATOM 1422 N N . HIS A 1 191 ? -50.038 -12.188 4.127 1.00 71.94 191 HIS A N 1
ATOM 1423 C CA . HIS A 1 191 ? -51.147 -13.135 4.213 1.00 71.94 191 HIS A CA 1
ATOM 1424 C C . HIS A 1 191 ? -51.216 -13.976 2.938 1.00 71.94 191 HIS A C 1
ATOM 1426 O O . HIS A 1 191 ? -51.515 -13.465 1.859 1.00 71.94 191 HIS A O 1
ATOM 1432 N N . VAL A 1 192 ? -50.967 -15.278 3.073 1.00 76.62 192 VAL A N 1
ATOM 1433 C CA . VAL A 1 192 ? -51.186 -16.242 1.994 1.00 76.62 192 VAL A CA 1
ATOM 1434 C C . VAL A 1 192 ? -52.600 -16.800 2.135 1.00 76.62 192 VAL A C 1
ATOM 1436 O O . VAL A 1 192 ? -52.929 -17.449 3.127 1.00 76.62 192 VAL A O 1
ATOM 1439 N N . TYR A 1 193 ? -53.455 -16.502 1.159 1.00 80.00 193 TYR A N 1
ATOM 1440 C CA . TYR A 1 193 ? -54.823 -17.014 1.110 1.00 80.00 193 TYR A CA 1
ATOM 1441 C C . TYR A 1 193 ? -54.844 -18.523 0.804 1.00 80.00 193 TYR A C 1
ATOM 1443 O O . TYR A 1 193 ? -53.898 -19.037 0.199 1.00 80.00 193 TYR A O 1
ATOM 1451 N N . PRO A 1 194 ? -55.922 -19.245 1.165 1.00 65.44 194 PRO A N 1
ATOM 1452 C CA . PRO A 1 194 ? -56.081 -20.653 0.808 1.00 65.44 194 PRO A CA 1
ATOM 1453 C C . PRO A 1 194 ? -55.930 -20.854 -0.709 1.00 65.44 194 PRO A C 1
ATOM 1455 O O . PRO A 1 194 ? -56.677 -20.267 -1.488 1.00 65.44 194 PRO A O 1
ATOM 1458 N N . GLY A 1 195 ? -54.944 -21.657 -1.122 1.00 79.69 195 GLY A N 1
ATOM 1459 C CA . GLY A 1 195 ? -54.605 -21.902 -2.533 1.00 79.69 195 GLY A CA 1
ATOM 1460 C C . GLY A 1 195 ? -53.437 -21.073 -3.091 1.00 79.69 195 GLY A C 1
ATOM 1461 O O . GLY A 1 195 ? -52.978 -21.362 -4.193 1.00 79.69 195 GLY A O 1
ATOM 1462 N N . GLY A 1 196 ? -52.913 -20.090 -2.351 1.00 70.00 196 GLY A N 1
ATOM 1463 C CA . GLY A 1 196 ? -51.687 -19.372 -2.714 1.00 70.00 196 GLY A CA 1
ATOM 1464 C C . GLY A 1 196 ? -50.427 -20.129 -2.281 1.00 70.00 196 GLY A C 1
ATOM 1465 O O . GLY A 1 196 ? -50.360 -20.629 -1.161 1.00 70.00 196 GLY A O 1
ATOM 1466 N N . GLN A 1 197 ? -49.410 -20.202 -3.141 1.00 74.19 197 GLN A N 1
ATOM 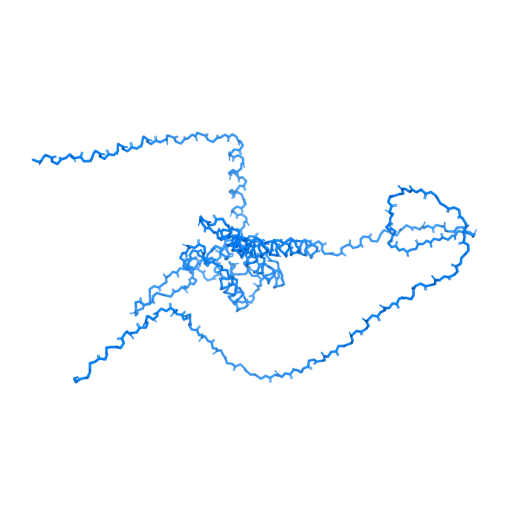1467 C CA . GLN A 1 197 ? -48.079 -20.700 -2.778 1.00 74.19 197 GLN A CA 1
ATOM 1468 C C . GLN A 1 197 ? -47.087 -19.537 -2.784 1.00 74.19 197 GLN A C 1
ATOM 1470 O O . GLN A 1 197 ? -46.952 -18.836 -3.785 1.00 74.19 197 GLN A O 1
ATOM 1475 N N . ALA A 1 198 ? -46.397 -19.330 -1.664 1.00 73.00 198 ALA A N 1
ATOM 1476 C CA . ALA A 1 198 ? -45.300 -18.377 -1.564 1.00 73.00 198 ALA A CA 1
ATOM 1477 C C . ALA A 1 198 ? -43.965 -19.124 -1.667 1.00 73.00 198 ALA A C 1
ATOM 1479 O O . ALA A 1 198 ? -43.755 -20.128 -0.987 1.00 73.00 198 ALA A O 1
ATOM 1480 N N . ILE A 1 199 ? -43.061 -18.626 -2.509 1.00 69.38 199 ILE A N 1
ATOM 1481 C CA . ILE A 1 199 ? -41.702 -19.155 -2.652 1.00 69.38 199 ILE A CA 1
ATOM 1482 C C . ILE A 1 199 ? -40.769 -18.294 -1.798 1.00 69.38 199 ILE A C 1
ATOM 1484 O O . ILE A 1 199 ? -40.754 -17.073 -1.939 1.00 69.38 199 ILE A O 1
ATOM 1488 N N . VAL A 1 200 ? -39.969 -18.926 -0.937 1.00 66.31 200 VAL A N 1
ATOM 1489 C CA . VAL A 1 200 ? -38.928 -18.255 -0.144 1.00 66.31 200 VAL A CA 1
ATOM 1490 C C . VAL A 1 200 ? -37.561 -18.698 -0.664 1.00 66.31 200 VAL A C 1
ATOM 1492 O O . VAL A 1 200 ? -37.192 -19.862 -0.527 1.00 66.31 200 VAL A O 1
ATOM 1495 N N . GLY A 1 201 ? -36.812 -17.783 -1.285 1.00 74.00 201 GLY A N 1
ATOM 1496 C CA . GLY A 1 201 ? -35.478 -18.055 -1.832 1.00 74.00 201 GLY A CA 1
ATOM 1497 C C . GLY A 1 201 ? -34.964 -16.938 -2.747 1.00 74.00 201 GLY A C 1
ATOM 1498 O O . GLY A 1 201 ? -35.708 -16.021 -3.090 1.00 74.00 201 GLY A O 1
ATOM 1499 N N . ASN A 1 202 ? -33.689 -17.003 -3.149 1.00 62.75 202 ASN A N 1
ATOM 1500 C CA . ASN A 1 202 ? -33.108 -16.060 -4.112 1.00 62.75 202 ASN A CA 1
ATOM 1501 C C . ASN A 1 202 ? -33.765 -16.236 -5.491 1.00 62.75 202 ASN A C 1
ATOM 1503 O O . ASN A 1 202 ? -33.448 -17.176 -6.219 1.00 62.75 202 ASN A O 1
ATOM 1507 N N . VAL A 1 203 ? -34.654 -15.317 -5.868 1.00 67.62 203 VAL A N 1
ATOM 1508 C CA . VAL A 1 203 ? -35.255 -15.287 -7.207 1.00 67.62 203 VAL A CA 1
ATOM 1509 C C . VAL A 1 203 ? -34.335 -14.502 -8.142 1.00 67.62 203 VAL A C 1
ATOM 1511 O O . VAL A 1 203 ? -34.382 -13.275 -8.193 1.00 67.62 203 VAL A O 1
ATOM 1514 N N . ASN A 1 204 ? -33.486 -15.201 -8.894 1.00 58.56 204 ASN A N 1
ATOM 1515 C CA . ASN A 1 204 ? -32.756 -14.593 -10.005 1.00 58.56 204 ASN A CA 1
ATOM 1516 C C . ASN A 1 204 ? -33.692 -14.525 -11.216 1.00 58.56 204 ASN A C 1
ATOM 1518 O O . ASN A 1 204 ? -33.854 -15.509 -11.934 1.00 58.56 204 ASN A O 1
ATOM 1522 N N . GLN A 1 205 ? -34.328 -13.373 -11.437 1.00 56.56 205 GLN A N 1
ATOM 1523 C CA . GLN A 1 205 ? -35.081 -13.131 -12.665 1.00 56.56 205 GLN A CA 1
ATOM 1524 C C . GLN A 1 205 ? -34.097 -13.020 -13.831 1.00 56.56 205 GLN A C 1
ATOM 1526 O O . GLN A 1 205 ? -33.378 -12.033 -13.973 1.00 56.56 205 GLN A O 1
ATOM 1531 N N . THR A 1 206 ? -34.036 -14.058 -14.659 1.00 53.22 206 THR A N 1
ATOM 1532 C CA . THR A 1 206 ? -33.421 -13.958 -15.983 1.00 53.22 206 THR A CA 1
ATOM 1533 C C . THR A 1 206 ? -34.345 -13.084 -16.843 1.00 53.22 206 THR A C 1
ATOM 1535 O O . THR A 1 206 ? -35.547 -13.357 -16.866 1.00 53.22 206 THR A O 1
ATOM 1538 N N . PRO A 1 207 ? -33.862 -12.021 -17.514 1.00 49.25 207 PRO A N 1
ATOM 1539 C CA . PRO A 1 207 ? -34.715 -11.215 -18.384 1.00 49.25 207 PRO A CA 1
ATOM 1540 C C . PRO A 1 207 ? -35.212 -12.087 -19.547 1.00 49.25 207 PRO A C 1
ATOM 1542 O O . PRO A 1 207 ? -34.400 -12.685 -20.250 1.00 49.25 207 PRO A O 1
ATOM 1545 N N . GLY A 1 208 ? -36.535 -12.205 -19.698 1.00 48.94 208 GLY A N 1
ATOM 1546 C CA . GLY A 1 208 ? -37.188 -13.016 -20.734 1.00 48.94 208 GLY A CA 1
ATOM 1547 C C . GLY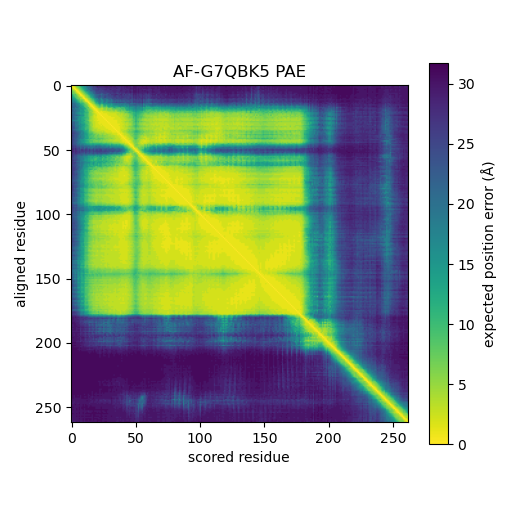 A 1 208 ? -36.952 -12.498 -22.161 1.00 48.94 208 GLY A C 1
ATOM 1548 O O . GLY A 1 208 ? -36.476 -11.385 -22.354 1.00 48.94 208 GLY A O 1
ATOM 1549 N N . GLY A 1 209 ? -37.293 -13.248 -23.206 1.00 39.12 209 GLY A N 1
ATOM 1550 C CA . GLY A 1 209 ? -37.972 -14.542 -23.252 1.00 39.12 209 GLY A CA 1
ATOM 1551 C C . GLY A 1 209 ? -38.204 -14.978 -24.701 1.00 39.12 209 GLY A C 1
ATOM 1552 O O . GLY A 1 209 ? -37.844 -14.246 -25.610 1.00 39.12 209 GLY A O 1
ATOM 1553 N N . GLU A 1 210 ? -38.809 -16.150 -24.887 1.00 37.38 210 GLU A N 1
ATOM 1554 C CA . GLU A 1 210 ? -39.750 -16.484 -25.968 1.00 37.38 210 GLU A CA 1
ATOM 1555 C C . GLU A 1 210 ? -40.320 -17.883 -25.685 1.00 37.38 210 GLU A C 1
ATOM 1557 O O . GLU A 1 210 ? -39.643 -18.748 -25.130 1.00 37.38 210 GLU A O 1
ATOM 1562 N N . GLY A 1 211 ? -41.620 -18.044 -25.931 1.00 39.00 211 GLY A N 1
ATOM 1563 C CA . GLY A 1 211 ? -42.419 -19.162 -25.439 1.00 39.00 211 GLY A CA 1
ATOM 1564 C C . GLY A 1 211 ? -42.152 -20.500 -26.125 1.00 39.00 211 GLY A C 1
ATOM 1565 O O . GLY A 1 211 ? -41.792 -20.563 -27.296 1.00 39.00 211 GLY A O 1
ATOM 1566 N N . ALA A 1 212 ? -42.436 -21.577 -25.398 1.00 33.81 212 ALA A N 1
ATOM 1567 C CA . ALA A 1 212 ? -42.830 -22.851 -25.981 1.00 33.81 212 ALA A CA 1
ATOM 1568 C C . ALA A 1 212 ? -43.748 -23.583 -24.995 1.00 33.81 212 ALA A C 1
ATOM 1570 O O . ALA A 1 212 ? -43.459 -23.691 -23.803 1.00 33.81 212 ALA A O 1
ATOM 1571 N N . GLU A 1 213 ? -44.890 -24.010 -25.516 1.00 36.88 213 GLU A N 1
ATOM 1572 C CA . GLU A 1 213 ? -45.937 -24.743 -24.823 1.00 36.88 213 GLU A CA 1
ATOM 1573 C C . GLU A 1 213 ? -45.494 -26.153 -24.398 1.00 36.88 213 GLU A C 1
ATOM 1575 O O . GLU A 1 213 ? -44.588 -26.750 -24.971 1.00 36.88 213 GLU A O 1
ATOM 1580 N N . HIS A 1 214 ? -46.197 -26.650 -23.377 1.00 36.00 214 HIS A N 1
ATOM 1581 C CA . HIS A 1 214 ? -46.380 -28.034 -22.937 1.00 36.00 214 HIS A CA 1
ATOM 1582 C C . HIS A 1 214 ? -45.628 -29.152 -23.683 1.00 36.00 214 HIS A C 1
ATOM 1584 O O . HIS A 1 214 ? -45.975 -29.541 -24.795 1.00 36.00 214 HIS A O 1
ATOM 1590 N N . GLY A 1 215 ? -44.746 -29.815 -22.936 1.00 27.80 215 GLY A N 1
ATOM 1591 C CA . GLY A 1 215 ? -44.296 -31.179 -23.186 1.00 27.80 215 GLY A CA 1
ATOM 1592 C C . GLY A 1 215 ? -43.876 -31.811 -21.865 1.00 27.80 215 GLY A C 1
ATOM 1593 O O . GLY A 1 215 ? -42.843 -31.457 -21.308 1.00 27.80 215 GLY A O 1
ATOM 1594 N N . ASN A 1 216 ? -44.730 -32.687 -21.338 1.00 39.34 216 ASN A N 1
ATOM 1595 C CA . ASN A 1 216 ? -44.396 -33.668 -20.311 1.00 39.34 216 ASN A CA 1
ATOM 1596 C C . ASN A 1 216 ? -43.088 -34.372 -20.695 1.00 39.34 216 ASN A C 1
ATOM 1598 O O . ASN A 1 216 ? -42.969 -34.744 -21.854 1.00 39.34 216 ASN A O 1
ATOM 1602 N N . ASP A 1 217 ? -42.147 -34.509 -19.759 1.00 33.38 217 ASP A N 1
ATOM 1603 C CA . ASP A 1 217 ? -41.356 -35.724 -19.535 1.00 33.38 217 ASP A CA 1
ATOM 1604 C C . ASP A 1 217 ? -40.372 -35.500 -18.380 1.00 33.38 217 ASP A C 1
ATOM 1606 O O . ASP A 1 217 ? -39.629 -34.520 -18.307 1.00 33.38 217 ASP A O 1
ATOM 1610 N N . GLY A 1 218 ? -40.432 -36.414 -17.414 1.00 41.88 218 GLY A N 1
ATOM 1611 C CA . GLY A 1 218 ? -39.626 -36.377 -16.211 1.00 41.88 218 GLY A CA 1
ATOM 1612 C C . GLY A 1 218 ? -38.143 -36.561 -16.502 1.00 41.88 218 GLY A C 1
ATOM 1613 O O . GLY A 1 218 ? -37.729 -37.537 -17.116 1.00 41.88 218 GLY A O 1
ATOM 1614 N N . SER A 1 219 ? -37.331 -35.680 -15.932 1.00 35.31 219 SER A N 1
ATOM 1615 C CA . SER A 1 219 ? -35.959 -36.011 -15.563 1.00 35.31 219 SER A CA 1
ATOM 1616 C C . SER A 1 219 ? -35.452 -35.012 -14.533 1.00 35.31 219 SER A C 1
ATOM 1618 O O . SER A 1 219 ? -35.119 -33.872 -14.850 1.00 35.31 219 SER A O 1
ATOM 1620 N N . THR A 1 220 ? -35.386 -35.457 -13.285 1.00 39.59 220 THR A N 1
ATOM 1621 C CA . THR A 1 220 ? -34.570 -34.857 -12.231 1.00 39.59 220 THR A CA 1
ATOM 1622 C C . THR A 1 220 ? -33.105 -34.827 -12.677 1.00 39.59 220 THR A C 1
ATOM 1624 O O . THR A 1 220 ? -32.565 -35.896 -12.969 1.00 39.59 220 THR A O 1
ATOM 1627 N N . PRO A 1 221 ? -32.389 -33.689 -12.637 1.00 38.19 221 PRO A N 1
ATOM 1628 C CA . PRO A 1 221 ? -30.941 -33.726 -12.561 1.00 38.19 221 PRO A CA 1
ATOM 1629 C C . PRO A 1 221 ? -30.547 -33.747 -11.086 1.00 38.19 221 PRO A C 1
ATOM 1631 O O . PRO A 1 221 ? -30.714 -32.784 -10.337 1.00 38.19 221 PRO A O 1
ATOM 1634 N N . CYS A 1 222 ? -30.063 -34.917 -10.692 1.00 32.44 222 CYS A N 1
ATOM 1635 C CA . CYS A 1 222 ? -29.384 -35.226 -9.449 1.00 32.44 222 CYS A CA 1
ATOM 1636 C C . CYS A 1 222 ? -28.385 -34.120 -9.057 1.00 32.44 222 CYS A C 1
ATOM 1638 O O . CYS A 1 222 ? -27.454 -33.807 -9.799 1.00 32.44 222 CYS A O 1
ATOM 1640 N N . GLN A 1 223 ? -28.572 -33.560 -7.861 1.00 31.33 223 GLN A N 1
ATOM 1641 C CA . GLN A 1 223 ? -27.535 -32.840 -7.134 1.00 31.33 223 GLN A CA 1
ATOM 1642 C C . GLN A 1 223 ? -26.380 -33.810 -6.867 1.00 31.33 223 GLN A C 1
ATOM 1644 O O . GLN A 1 223 ? -26.509 -34.714 -6.044 1.00 31.33 223 GLN A O 1
ATOM 1649 N N . GLN A 1 224 ? -25.240 -33.617 -7.527 1.00 35.59 224 GLN A N 1
ATOM 1650 C CA . GLN A 1 224 ? -23.990 -34.217 -7.071 1.00 35.59 224 GLN A CA 1
ATOM 1651 C C . GLN A 1 224 ? -23.253 -33.220 -6.189 1.00 35.59 224 GLN A C 1
ATOM 1653 O O . GLN A 1 224 ? -22.488 -32.367 -6.633 1.00 35.59 224 GLN A O 1
ATOM 1658 N N . ALA A 1 225 ? -23.531 -33.366 -4.897 1.00 28.81 225 ALA A N 1
ATOM 1659 C CA . ALA A 1 225 ? -22.623 -33.000 -3.835 1.00 28.81 225 ALA A CA 1
ATOM 1660 C C . ALA A 1 225 ? -21.322 -33.803 -3.997 1.00 28.81 225 ALA A C 1
ATOM 1662 O O . ALA A 1 225 ? -21.326 -35.024 -3.852 1.00 28.81 225 ALA A O 1
ATOM 1663 N N . LEU A 1 226 ? -20.201 -33.126 -4.257 1.00 30.61 226 LEU A N 1
ATOM 1664 C CA . LEU A 1 226 ? -18.901 -33.664 -3.869 1.00 30.61 226 LEU A CA 1
ATOM 1665 C C . LEU A 1 226 ? -18.628 -33.224 -2.433 1.00 30.61 226 LEU A C 1
ATOM 1667 O O . LEU A 1 226 ? -18.223 -32.096 -2.159 1.00 30.61 226 LEU A O 1
ATOM 1671 N N . ALA A 1 227 ? -18.898 -34.148 -1.519 1.00 27.05 227 ALA A N 1
ATOM 1672 C CA . ALA A 1 227 ? -18.365 -34.132 -0.175 1.00 27.05 227 ALA A CA 1
ATOM 1673 C C . ALA A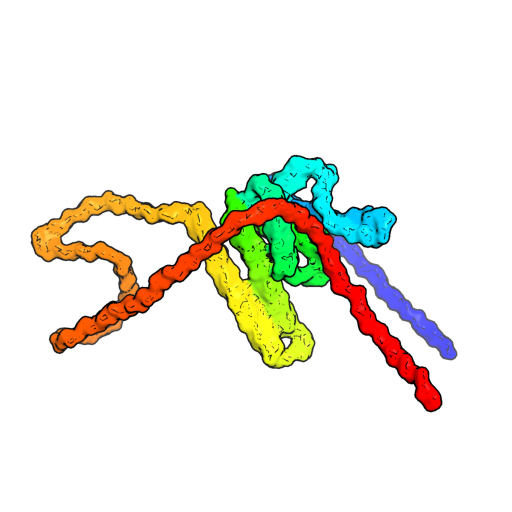 1 227 ? -16.852 -34.400 -0.232 1.00 27.05 227 ALA A C 1
ATOM 1675 O O . ALA A 1 227 ? -16.422 -35.434 -0.739 1.00 27.05 227 ALA A O 1
ATOM 1676 N N . ALA A 1 228 ? -16.058 -33.497 0.336 1.00 29.98 228 ALA A N 1
ATOM 1677 C CA . ALA A 1 228 ? -14.738 -33.816 0.861 1.00 29.98 228 ALA A CA 1
ATOM 1678 C C . ALA A 1 228 ? -14.731 -33.375 2.328 1.00 29.98 228 ALA A C 1
ATOM 1680 O O . ALA A 1 228 ? -14.849 -32.191 2.642 1.00 29.98 228 ALA A O 1
ATOM 1681 N N . GLN A 1 229 ? -14.717 -34.370 3.211 1.00 30.48 229 GLN A N 1
ATOM 1682 C CA . GLN A 1 229 ? -14.629 -34.226 4.659 1.00 30.48 229 GLN A CA 1
ATOM 1683 C C . GLN A 1 229 ? -13.178 -33.950 5.113 1.00 30.48 229 GLN A C 1
ATOM 1685 O O . GLN A 1 229 ? -12.259 -34.064 4.303 1.00 30.48 229 GLN A O 1
ATOM 1690 N N . PRO A 1 230 ? -12.984 -33.507 6.371 1.00 35.84 230 PRO A N 1
ATOM 1691 C CA . PRO A 1 230 ? -11.828 -32.736 6.806 1.00 35.84 230 PRO A CA 1
ATOM 1692 C C . PRO A 1 230 ? -10.725 -33.629 7.378 1.00 35.84 230 PRO A C 1
ATOM 1694 O O . PRO A 1 230 ? -11.002 -34.476 8.222 1.00 35.84 230 PRO A O 1
ATOM 1697 N N . ASP A 1 231 ? -9.472 -33.369 7.010 1.00 31.66 231 ASP A N 1
ATOM 1698 C CA . ASP A 1 231 ? -8.334 -33.971 7.704 1.00 31.66 231 ASP A CA 1
ATOM 1699 C C . ASP A 1 231 ? -7.784 -33.033 8.779 1.00 31.66 231 ASP A C 1
ATOM 1701 O O . ASP A 1 231 ? -7.517 -31.846 8.577 1.00 31.66 231 ASP A O 1
ATOM 1705 N N . ALA A 1 232 ? -7.693 -33.611 9.970 1.00 30.83 232 ALA A N 1
ATOM 1706 C CA . ALA A 1 232 ? -7.429 -32.967 11.234 1.00 30.83 232 ALA A CA 1
ATOM 1707 C C . ALA A 1 232 ? -5.969 -32.520 11.417 1.00 30.83 232 ALA A C 1
ATOM 1709 O O . ALA A 1 232 ? -5.007 -33.122 10.948 1.00 30.83 232 ALA A O 1
ATOM 1710 N N . ILE A 1 233 ? -5.849 -31.466 12.219 1.00 32.62 233 ILE A N 1
ATOM 1711 C CA . ILE A 1 233 ? -4.643 -30.903 12.831 1.00 32.62 233 ILE A CA 1
ATOM 1712 C C . ILE A 1 233 ? -3.973 -31.926 13.769 1.00 32.62 233 ILE A C 1
ATOM 1714 O O . ILE A 1 233 ? -4.678 -32.579 14.540 1.00 32.62 233 ILE A O 1
ATOM 1718 N N . PRO A 1 234 ? -2.634 -31.899 13.909 1.00 32.47 234 PRO A N 1
ATOM 1719 C CA . PRO A 1 234 ? -2.011 -32.145 15.202 1.00 32.47 234 PRO A CA 1
ATOM 1720 C C . PRO A 1 234 ? -1.365 -30.872 15.760 1.00 32.47 234 PRO A C 1
ATOM 1722 O O . PRO A 1 234 ? -0.478 -30.262 15.165 1.00 32.47 234 PRO A O 1
ATOM 1725 N N . ARG A 1 235 ? -1.817 -30.493 16.961 1.00 29.69 235 ARG A N 1
ATOM 1726 C CA . ARG A 1 235 ? -1.145 -29.547 17.852 1.00 29.69 235 ARG A CA 1
ATOM 1727 C C . ARG A 1 235 ? 0.164 -30.168 18.341 1.00 29.69 235 ARG A C 1
ATOM 1729 O O . ARG A 1 235 ? 0.163 -31.318 18.778 1.00 29.69 235 ARG A O 1
ATOM 1736 N N . ARG A 1 236 ? 1.222 -29.363 18.454 1.00 28.59 236 ARG A N 1
ATOM 1737 C CA . ARG A 1 236 ? 2.196 -29.532 19.538 1.00 28.59 236 ARG A CA 1
ATOM 1738 C C . ARG A 1 236 ? 2.645 -28.181 20.083 1.00 28.59 236 ARG A C 1
ATOM 1740 O O . ARG A 1 236 ? 3.108 -27.319 19.347 1.00 28.59 236 ARG A O 1
ATOM 1747 N N . LEU A 1 237 ? 2.433 -28.049 21.388 1.00 28.48 237 LEU A N 1
ATOM 1748 C CA . LEU A 1 237 ? 3.001 -27.060 22.294 1.00 28.48 237 LEU A CA 1
ATOM 1749 C C . LEU A 1 237 ? 4.512 -27.319 22.420 1.00 28.48 237 LEU A C 1
ATOM 1751 O O . LEU A 1 237 ? 4.919 -28.482 22.432 1.00 28.48 237 LEU A O 1
ATOM 1755 N N . GLY A 1 238 ? 5.312 -26.265 22.560 1.00 27.17 238 GLY A N 1
ATOM 1756 C CA . GLY A 1 238 ? 6.735 -26.395 22.865 1.00 27.17 238 GLY A CA 1
ATOM 1757 C C . GLY A 1 238 ? 7.490 -25.079 22.744 1.00 27.17 238 GLY A C 1
ATOM 1758 O O . GLY A 1 238 ? 8.070 -24.811 21.702 1.00 27.17 238 GLY A O 1
ATOM 1759 N N . ASP A 1 239 ? 7.415 -24.306 23.823 1.00 27.28 239 ASP A N 1
ATOM 1760 C CA . ASP A 1 239 ? 8.463 -23.488 24.439 1.00 27.28 239 ASP A CA 1
ATOM 1761 C C . ASP A 1 239 ? 9.202 -22.412 23.633 1.00 27.28 239 ASP A C 1
ATOM 1763 O O . ASP A 1 239 ? 9.769 -22.603 22.560 1.00 27.28 239 ASP A O 1
ATOM 1767 N N . GLY A 1 240 ? 9.207 -21.226 24.240 1.00 29.88 240 GLY A N 1
ATOM 1768 C CA . GLY A 1 240 ? 9.826 -20.034 23.710 1.00 29.88 240 GLY A CA 1
ATOM 1769 C C . GLY A 1 240 ? 11.346 -20.102 23.694 1.00 29.88 240 GLY A C 1
ATOM 1770 O O . GLY A 1 240 ? 11.987 -20.535 24.645 1.00 29.88 240 GLY A O 1
ATOM 1771 N N . GLN A 1 241 ? 11.908 -19.526 22.642 1.00 27.72 241 GLN A N 1
ATOM 1772 C CA . GLN A 1 241 ? 13.104 -18.707 22.747 1.00 27.72 241 GLN A CA 1
ATOM 1773 C C . GLN A 1 241 ? 13.129 -17.735 21.572 1.00 27.72 241 GLN A C 1
ATOM 1775 O O . GLN A 1 241 ? 12.998 -18.108 20.407 1.00 27.72 241 GLN A O 1
ATOM 1780 N N . ALA A 1 242 ? 13.235 -16.456 21.916 1.00 31.14 242 ALA A N 1
ATOM 1781 C CA . ALA A 1 242 ? 13.405 -15.368 20.979 1.00 31.14 242 ALA A CA 1
ATOM 1782 C C . ALA A 1 242 ? 14.681 -15.583 20.152 1.00 31.14 242 ALA A C 1
ATOM 1784 O O . ALA A 1 242 ? 15.769 -15.726 20.704 1.00 31.14 242 ALA A O 1
ATOM 1785 N N . MET A 1 243 ? 14.549 -15.548 18.827 1.00 27.05 243 MET A N 1
ATOM 1786 C CA . MET A 1 243 ? 15.672 -15.392 17.907 1.00 27.05 243 MET A CA 1
ATOM 1787 C C . MET A 1 243 ? 15.429 -14.134 17.076 1.00 27.05 243 MET A C 1
ATOM 1789 O O . MET A 1 243 ? 14.686 -14.130 16.098 1.00 27.05 243 MET A O 1
ATOM 1793 N N . LEU A 1 244 ? 16.051 -13.041 17.518 1.00 30.56 244 LEU A N 1
ATOM 1794 C CA . LEU A 1 244 ? 16.422 -11.927 16.654 1.00 30.56 244 LEU A CA 1
ATOM 1795 C C . LEU A 1 244 ? 17.470 -12.461 15.672 1.00 30.56 244 LEU A C 1
ATOM 1797 O O . LEU A 1 244 ? 18.504 -12.964 16.105 1.00 30.56 244 LEU A O 1
ATOM 1801 N N . CYS A 1 245 ? 17.224 -12.356 14.367 1.00 30.42 245 CYS A N 1
ATOM 1802 C CA . CYS A 1 245 ? 18.244 -12.625 13.356 1.00 30.42 245 CYS A CA 1
ATOM 1803 C C . CYS A 1 245 ? 18.336 -11.459 12.364 1.00 30.42 245 CYS A C 1
ATOM 1805 O O . CYS A 1 245 ? 17.304 -10.928 11.945 1.00 30.42 245 CYS A O 1
ATOM 1807 N N . PRO A 1 246 ? 19.563 -11.027 12.028 1.00 34.91 246 PRO A N 1
ATOM 1808 C CA . PRO A 1 246 ? 19.816 -9.834 11.237 1.00 34.91 246 PRO A CA 1
ATOM 1809 C C . PRO A 1 246 ? 19.499 -10.059 9.755 1.00 34.91 246 PRO A C 1
ATOM 1811 O O . PRO A 1 246 ? 19.600 -11.166 9.232 1.00 34.91 246 PRO A O 1
ATOM 1814 N N . VAL A 1 247 ? 19.154 -8.968 9.073 1.00 36.88 247 VAL A N 1
ATOM 1815 C CA . VAL A 1 247 ? 18.978 -8.906 7.617 1.00 36.88 247 VAL A CA 1
ATOM 1816 C C . VAL A 1 247 ? 20.298 -9.262 6.925 1.00 36.88 247 VAL A C 1
ATOM 1818 O O . VAL A 1 247 ? 21.295 -8.553 7.069 1.00 36.88 247 VAL A O 1
ATOM 1821 N N . GLN A 1 248 ? 20.298 -10.360 6.170 1.00 29.50 248 GLN A N 1
ATOM 1822 C CA . GLN A 1 248 ? 21.422 -10.796 5.347 1.00 29.50 248 GLN A CA 1
ATOM 1823 C C . GLN A 1 248 ? 21.524 -9.912 4.092 1.00 29.50 248 GLN A C 1
ATOM 1825 O O . GLN A 1 248 ? 20.550 -9.745 3.360 1.00 29.50 248 GLN A O 1
ATOM 1830 N N . LYS A 1 249 ? 22.704 -9.324 3.853 1.00 33.84 249 LYS A N 1
ATOM 1831 C CA . LYS A 1 249 ? 23.058 -8.677 2.582 1.00 33.84 249 LYS A CA 1
ATOM 1832 C C . LYS A 1 249 ? 23.536 -9.756 1.610 1.00 33.84 249 LYS A C 1
ATOM 1834 O O . LYS A 1 249 ? 24.596 -10.335 1.837 1.00 33.84 249 LYS A O 1
ATOM 1839 N N . ASP A 1 250 ? 22.811 -9.972 0.519 1.00 35.88 250 ASP A N 1
ATOM 1840 C CA . ASP A 1 250 ? 23.361 -10.665 -0.644 1.00 35.88 250 ASP A CA 1
ATOM 1841 C C . ASP A 1 250 ? 24.321 -9.723 -1.379 1.00 35.88 250 ASP A C 1
ATOM 1843 O O . ASP A 1 250 ? 23.941 -8.646 -1.844 1.00 35.88 250 ASP A O 1
ATOM 1847 N N . GLY A 1 251 ? 25.591 -10.116 -1.452 1.00 34.78 251 GLY A N 1
ATOM 1848 C CA . GLY A 1 251 ? 26.628 -9.365 -2.151 1.00 34.78 251 GLY A CA 1
ATOM 1849 C C . GLY A 1 251 ? 28.011 -9.970 -1.950 1.00 34.78 251 GLY A C 1
ATOM 1850 O O . GLY A 1 251 ? 28.794 -9.471 -1.149 1.00 34.78 251 GLY A O 1
ATOM 1851 N N . GLY A 1 252 ? 28.318 -11.038 -2.687 1.00 30.44 252 GLY A N 1
ATOM 1852 C CA . GLY A 1 252 ? 29.649 -11.641 -2.721 1.00 30.44 252 GLY A CA 1
ATOM 1853 C C . GLY A 1 252 ? 29.927 -12.252 -4.087 1.00 30.44 252 GLY A C 1
ATOM 1854 O O . GLY A 1 252 ? 29.444 -13.334 -4.397 1.00 30.44 252 GLY A O 1
ATOM 1855 N N . ALA A 1 253 ? 30.675 -11.518 -4.909 1.00 35.03 253 ALA A N 1
ATOM 1856 C CA . ALA A 1 253 ? 31.175 -11.952 -6.203 1.00 35.03 253 ALA A CA 1
ATOM 1857 C C . ALA A 1 253 ? 32.031 -13.227 -6.086 1.00 35.03 253 ALA A C 1
ATOM 1859 O O . ALA A 1 253 ? 32.816 -13.381 -5.152 1.00 35.03 253 ALA A O 1
ATOM 1860 N N . LEU A 1 254 ? 31.895 -14.114 -7.073 1.00 36.06 254 LEU A N 1
ATOM 1861 C CA . LEU A 1 254 ? 32.767 -15.270 -7.289 1.00 36.06 254 LEU A CA 1
ATOM 1862 C C . LEU A 1 254 ? 34.225 -14.810 -7.499 1.00 36.06 254 LEU A C 1
ATOM 1864 O O . LEU A 1 254 ? 34.458 -13.979 -8.381 1.00 36.06 254 LEU A O 1
ATOM 1868 N N . PRO A 1 255 ? 35.219 -15.346 -6.768 1.00 36.97 255 PRO A N 1
ATOM 1869 C CA . PRO A 1 255 ? 36.616 -15.138 -7.115 1.00 36.97 255 PRO A CA 1
ATOM 1870 C C . PRO A 1 255 ? 37.011 -16.063 -8.274 1.00 36.97 255 PRO A C 1
ATOM 1872 O O . PRO A 1 255 ? 36.798 -17.274 -8.230 1.00 36.97 255 PRO A O 1
ATOM 1875 N N . ALA A 1 256 ? 37.604 -15.475 -9.313 1.00 38.47 256 ALA A N 1
ATOM 1876 C CA . ALA A 1 256 ? 38.280 -16.201 -10.377 1.00 38.47 256 ALA A CA 1
ATOM 1877 C C . ALA A 1 256 ? 39.497 -16.938 -9.798 1.00 38.47 256 ALA A C 1
ATOM 1879 O O . ALA A 1 256 ? 40.431 -16.315 -9.291 1.00 38.47 256 ALA A O 1
ATOM 1880 N N . THR A 1 257 ? 39.491 -18.265 -9.870 1.00 39.38 257 THR A N 1
ATOM 1881 C CA . THR A 1 257 ? 40.662 -19.089 -9.580 1.00 39.38 257 THR A CA 1
ATOM 1882 C C . THR A 1 257 ? 41.616 -19.030 -10.769 1.00 39.38 257 THR A C 1
ATOM 1884 O O . THR A 1 257 ? 41.322 -19.509 -11.863 1.00 39.38 257 THR A O 1
ATOM 1887 N N . GLY A 1 258 ? 42.777 -18.411 -10.554 1.00 35.28 258 GLY A N 1
ATOM 1888 C CA . GLY A 1 258 ? 43.925 -18.553 -11.437 1.00 35.28 258 GLY A CA 1
ATOM 1889 C C . GLY A 1 258 ? 44.504 -19.959 -11.305 1.00 35.28 258 GL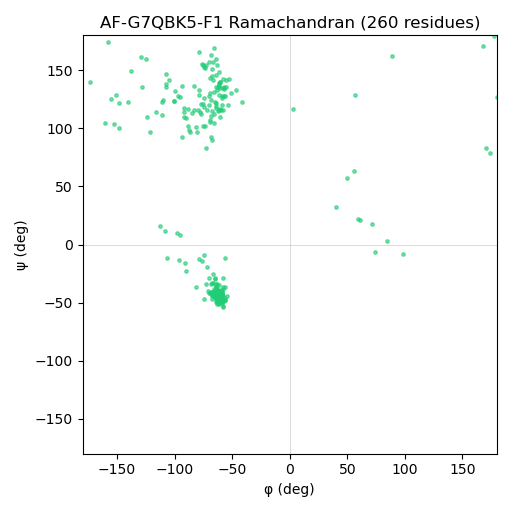Y A C 1
ATOM 1890 O O . GLY A 1 258 ? 44.940 -20.348 -10.225 1.00 35.28 258 GLY A O 1
ATOM 1891 N N . HIS A 1 259 ? 44.524 -20.706 -12.406 1.00 36.84 259 HIS A N 1
ATOM 1892 C CA . HIS A 1 259 ? 45.396 -21.864 -12.554 1.00 36.84 259 HIS A CA 1
ATOM 1893 C C . HIS A 1 259 ? 46.700 -21.404 -13.199 1.00 36.84 259 HIS A C 1
ATOM 1895 O O . HIS A 1 259 ? 46.735 -21.053 -14.376 1.00 36.84 259 HIS A O 1
ATOM 1901 N N . GLY A 1 260 ? 47.769 -21.415 -12.410 1.00 35.91 260 GLY A N 1
ATOM 1902 C CA . GLY A 1 260 ? 49.123 -21.559 -12.912 1.00 35.91 260 GLY A CA 1
ATOM 1903 C C . GLY A 1 260 ? 49.683 -22.857 -12.357 1.00 35.91 260 GLY A C 1
ATOM 1904 O O . GLY A 1 260 ? 49.874 -22.949 -11.151 1.00 35.91 260 GLY A O 1
ATOM 1905 N N . GLU A 1 261 ? 49.942 -23.833 -13.222 1.00 41.41 261 GLU A N 1
ATOM 1906 C CA . GLU A 1 261 ? 50.950 -24.864 -12.984 1.00 41.41 261 GLU A CA 1
ATOM 1907 C C . GLU A 1 261 ? 51.565 -25.320 -14.316 1.00 41.41 261 GLU A C 1
ATOM 1909 O O . GLU A 1 261 ? 50.860 -25.846 -15.173 1.00 41.41 261 GLU A O 1
ATOM 1914 N N . ARG A 1 262 ? 52.896 -25.152 -14.357 1.00 39.91 262 ARG A N 1
ATOM 1915 C CA . ARG A 1 262 ? 53.943 -25.869 -15.111 1.00 39.91 262 ARG A CA 1
ATOM 1916 C C . ARG A 1 262 ? 54.137 -25.572 -16.594 1.00 39.91 262 ARG A C 1
ATOM 1918 O O . ARG A 1 262 ? 53.270 -25.912 -17.420 1.00 39.91 262 ARG A O 1
#

pLDDT: mean 74.89, std 24.74, range [27.05, 98.38]

Organism: NCBI:txid694327

Sequence (262 aa):
MTKKSKKIPAPTPAVEPTPMTQAETERYEAFMTRRQTTPKAVKFVVKEGKSGNGSVTQDMAHGPENALAAFSAAAGSVDSDFCCRLINQAVNASTTGGLDTVGHSNAIAATMTGLAPQNELEGMLAAQMTACHNAAMECLRRACVKDQTFEGRKMNMTFADRFLRTFAVQVEALGKYRKGGQQKVVVEHVHVYPGGQAIVGNVNQTPGGEGAEHGNDGSTPCQQALAAQPDAIPRRLGDGQAMLCPVQKDGGALPATGHGER

Nearest PDB structures (foldseek):
  2dl1-assembly1_A  TM=4.572E-01  e=2.709E+00  Homo sapiens
  4dyc-assembly1_B  TM=3.973E-01  e=2.085E+00  Enterobacteria phage HK620
  4dzj-assembly1_B  TM=3.979E-01  e=3.008E+00  Lederbergvirus Sf6
  4dzp-assembly1_A  TM=4.252E-01  e=3.909E+00  Lederbergvirus Sf6

Radius of gyration: 30.14 Å; Cα contacts (8 Å, |Δi|>4): 196; chains: 1; bounding box: 110×68×59 Å

Solvent-accessible surface area (backbone atoms only — not comparable to full-atom values): 16634 Å² total; per-residue (Å²): 139,84,82,79,79,78,78,76,77,74,79,76,76,82,77,74,82,73,80,76,51,72,71,52,47,55,52,50,52,54,49,51,54,49,60,72,72,47,79,62,47,42,48,51,38,77,44,79,38,100,79,77,57,60,42,82,38,76,51,55,91,78,36,68,65,56,41,50,53,11,35,24,38,26,26,14,36,90,50,64,67,59,25,53,52,49,51,50,48,29,41,73,65,30,76,51,88,87,47,53,77,47,59,33,45,29,51,47,32,36,51,20,27,72,64,53,24,86,31,56,67,43,14,55,48,32,32,50,44,52,22,33,50,44,49,20,53,51,21,48,53,58,34,66,42,84,94,54,49,71,67,57,27,53,52,22,48,53,51,19,50,54,28,51,55,50,41,52,52,49,54,50,49,51,54,49,58,74,62,55,80,74,76,80,79,78,88,71,92,77,85,72,54,97,91,61,84,85,88,89,72,91,80,80,81,72,86,80,86,82,90,80,82,92,74,92,77,93,74,84,81,77,83,79,78,83,83,79,84,86,86,82,86,80,88,80,88,80,82,90,75,92,77,89,75,81,90,81,80,90,84,78,82,83,79,84,80,83,85,83,83,136